Protein AF-A0A7S0JL60-F1 (afdb_monomer_lite)

Structure (mmCIF, N/CA/C/O backbone):
data_AF-A0A7S0JL60-F1
#
_entry.id   AF-A0A7S0JL60-F1
#
loop_
_atom_site.group_PDB
_atom_site.id
_atom_site.type_symbol
_atom_site.label_atom_id
_atom_site.label_alt_id
_atom_site.label_comp_id
_atom_site.label_asym_id
_atom_site.label_entity_id
_atom_site.label_seq_id
_atom_site.pdbx_PDB_ins_code
_atom_site.Cartn_x
_atom_site.Cartn_y
_atom_site.Cartn_z
_atom_site.occupancy
_atom_site.B_iso_or_equiv
_atom_site.auth_seq_id
_atom_site.auth_comp_id
_atom_site.auth_asym_id
_atom_site.auth_atom_id
_atom_site.pdbx_PDB_model_num
ATOM 1 N N . SER A 1 1 ? 15.907 -20.009 -30.832 1.00 35.91 1 SER A N 1
ATOM 2 C CA . SER A 1 1 ? 15.344 -20.390 -29.523 1.00 35.91 1 SER A CA 1
ATOM 3 C C . SER A 1 1 ? 14.539 -19.210 -29.008 1.00 35.91 1 SER A C 1
ATOM 5 O O . SER A 1 1 ? 15.086 -18.112 -29.072 1.00 35.91 1 SER A O 1
ATOM 7 N N . PRO A 1 2 ? 13.261 -19.350 -28.615 1.00 39.00 2 PRO A N 1
ATOM 8 C CA . PRO A 1 2 ? 12.514 -18.222 -28.068 1.00 39.00 2 PRO A CA 1
ATOM 9 C C . PRO A 1 2 ? 13.183 -17.749 -26.773 1.00 39.00 2 PRO A C 1
ATOM 11 O O . PRO A 1 2 ? 13.694 -18.558 -26.000 1.00 39.00 2 PRO A O 1
ATOM 14 N N . ASN A 1 3 ? 13.245 -16.431 -26.591 1.00 36.53 3 ASN A N 1
ATOM 15 C CA . ASN A 1 3 ? 13.941 -15.791 -25.482 1.00 36.53 3 ASN A CA 1
ATOM 16 C C . ASN A 1 3 ? 13.270 -16.234 -24.162 1.00 36.53 3 ASN A C 1
ATOM 18 O O . ASN A 1 3 ? 12.097 -15.906 -23.961 1.00 36.53 3 ASN A O 1
ATOM 22 N N . PRO A 1 4 ? 13.952 -16.979 -23.269 1.00 46.53 4 PRO A N 1
ATOM 23 C CA . PRO A 1 4 ? 13.332 -17.539 -22.061 1.00 46.53 4 PRO A CA 1
ATOM 24 C C . PRO A 1 4 ? 12.820 -16.461 -21.091 1.00 46.53 4 PRO A C 1
ATOM 26 O O . PRO A 1 4 ? 12.057 -16.765 -20.182 1.00 46.53 4 PRO A O 1
ATOM 29 N N . CYS A 1 5 ? 13.186 -15.194 -21.313 1.00 44.03 5 CYS A N 1
ATOM 30 C CA . CYS A 1 5 ? 12.738 -14.043 -20.536 1.00 44.03 5 CYS A CA 1
ATOM 31 C C . CYS A 1 5 ? 11.241 -13.708 -20.672 1.00 44.03 5 CYS A C 1
ATOM 33 O O . CYS A 1 5 ? 10.748 -12.949 -19.849 1.00 44.03 5 CYS A O 1
ATOM 35 N N . CYS A 1 6 ? 10.517 -14.233 -21.671 1.00 39.69 6 CYS A N 1
ATOM 36 C CA . CYS A 1 6 ? 9.081 -13.969 -21.845 1.00 39.69 6 CYS A CA 1
ATOM 37 C C . CYS A 1 6 ? 8.243 -15.255 -21.872 1.00 39.69 6 CYS A C 1
ATOM 39 O O . CYS A 1 6 ? 7.478 -15.499 -22.811 1.00 39.69 6 CYS A O 1
ATOM 41 N N . LEU A 1 7 ? 8.332 -16.075 -20.826 1.00 37.81 7 LEU A N 1
ATOM 42 C CA . LEU A 1 7 ? 7.210 -16.952 -20.498 1.00 37.81 7 LEU A CA 1
ATOM 43 C C . LEU A 1 7 ? 6.083 -16.053 -19.984 1.00 37.81 7 LEU A C 1
ATOM 45 O O . LEU A 1 7 ? 6.017 -15.731 -18.806 1.00 37.81 7 LEU A O 1
ATOM 49 N N . THR A 1 8 ? 5.236 -15.574 -20.894 1.00 36.12 8 THR A N 1
ATOM 50 C CA . THR A 1 8 ? 4.007 -14.864 -20.530 1.00 36.12 8 THR A CA 1
ATOM 51 C C . THR A 1 8 ? 3.144 -15.820 -19.706 1.00 36.12 8 THR A C 1
ATOM 53 O O . THR A 1 8 ? 2.709 -16.843 -20.250 1.00 36.12 8 THR A O 1
ATOM 56 N N . PRO A 1 9 ? 2.836 -15.530 -18.429 1.00 36.22 9 PRO A N 1
ATOM 57 C CA . PRO A 1 9 ? 1.754 -16.223 -17.761 1.00 36.22 9 PRO A CA 1
ATOM 58 C C . PRO A 1 9 ? 0.485 -15.772 -18.484 1.00 36.22 9 PRO A C 1
ATOM 60 O O . PRO A 1 9 ? 0.019 -14.646 -18.323 1.00 36.22 9 PRO A O 1
ATOM 63 N N . ARG A 1 10 ? -0.060 -16.620 -19.360 1.00 32.72 10 ARG A N 1
ATOM 64 C CA . ARG A 1 10 ? -1.395 -16.406 -19.924 1.00 32.72 10 ARG A CA 1
ATOM 65 C C . ARG A 1 10 ? -2.417 -16.647 -18.817 1.00 32.72 10 ARG A C 1
ATOM 67 O O . ARG A 1 10 ? -3.077 -17.682 -18.800 1.00 32.72 10 ARG A O 1
ATOM 74 N N . MET A 1 11 ? -2.574 -15.695 -17.902 1.00 36.66 11 MET A N 1
ATOM 75 C CA . MET A 1 11 ? -3.789 -15.627 -17.106 1.00 36.66 11 MET A CA 1
ATOM 76 C C . MET A 1 11 ? -4.889 -15.154 -18.065 1.00 36.66 11 MET A C 1
ATOM 78 O O . MET A 1 11 ? -4.907 -14.004 -18.498 1.00 36.66 11 MET A O 1
ATOM 82 N N . ARG A 1 12 ? -5.758 -16.073 -18.505 1.00 31.52 12 ARG A N 1
ATOM 83 C CA . ARG A 1 12 ? -6.946 -15.737 -19.304 1.00 31.52 12 ARG A CA 1
ATOM 84 C C . ARG A 1 12 ? -7.952 -15.011 -18.405 1.00 31.52 12 ARG A C 1
ATOM 86 O O . ARG A 1 12 ? -8.952 -15.593 -18.005 1.00 31.52 12 ARG A O 1
ATOM 93 N N . ALA A 1 13 ? -7.702 -13.746 -18.095 1.00 36.19 13 ALA A N 1
ATOM 94 C CA . ALA A 1 13 ? -8.773 -12.833 -17.735 1.00 36.19 13 ALA A CA 1
ATOM 95 C C . ALA A 1 13 ? -9.438 -12.398 -19.048 1.00 36.19 13 ALA A C 1
ATOM 97 O O . ALA A 1 13 ? -8.804 -11.788 -19.911 1.00 36.19 13 ALA A O 1
ATOM 98 N N . ALA A 1 14 ? -10.693 -12.797 -19.255 1.00 32.34 14 ALA A N 1
ATOM 99 C CA . ALA A 1 14 ? -11.476 -12.370 -20.405 1.00 32.34 14 ALA A CA 1
ATOM 100 C C . ALA A 1 14 ? -11.827 -10.881 -20.246 1.00 32.34 14 ALA A C 1
ATOM 102 O O . ALA A 1 14 ? -12.860 -10.531 -19.687 1.00 32.34 14 ALA A O 1
ATOM 103 N N . PHE A 1 15 ? -10.952 -9.996 -20.717 1.00 36.31 15 PHE A N 1
ATOM 104 C CA . PHE A 1 15 ? -11.263 -8.578 -20.852 1.00 36.31 15 PHE A CA 1
ATOM 105 C C . PHE A 1 15 ? -12.133 -8.378 -22.100 1.00 36.31 15 PHE A C 1
ATOM 107 O O . PHE A 1 15 ? -11.639 -8.409 -23.226 1.00 36.31 15 PHE A O 1
ATOM 114 N N . SER A 1 16 ? -13.438 -8.182 -21.907 1.00 31.91 16 SER A N 1
ATOM 115 C CA . SER A 1 16 ? -14.328 -7.652 -22.946 1.00 31.91 16 SER A CA 1
ATOM 116 C C . SER A 1 16 ? -14.101 -6.144 -23.053 1.00 31.91 16 SER A C 1
ATOM 118 O O . SER A 1 16 ? -14.698 -5.359 -22.319 1.00 31.91 16 SER A O 1
ATOM 120 N N . SER A 1 17 ? -13.200 -5.733 -23.939 1.00 35.41 17 SER A N 1
ATOM 121 C CA . SER A 1 17 ? -12.890 -4.331 -24.212 1.00 35.41 17 SER A CA 1
ATOM 122 C C . SER A 1 17 ? -13.884 -3.745 -25.219 1.00 35.41 17 SER A C 1
ATOM 124 O O . SER A 1 17 ? -13.759 -3.917 -26.427 1.00 35.41 17 SER A O 1
ATOM 126 N N . SER A 1 18 ? -14.880 -3.009 -24.725 1.00 32.44 18 SER A N 1
ATOM 127 C CA . SER A 1 18 ? -15.559 -1.990 -25.535 1.00 32.44 18 SER A CA 1
ATOM 128 C C . SER A 1 18 ? -14.777 -0.685 -25.382 1.00 32.44 18 SER A C 1
ATOM 130 O O . SER A 1 18 ? -14.961 0.050 -24.418 1.00 32.44 18 SER A O 1
ATOM 132 N N . LEU A 1 19 ? -13.827 -0.452 -26.290 1.00 35.38 19 LEU A N 1
ATOM 133 C CA . LEU A 1 19 ? -13.010 0.763 -26.340 1.00 35.38 19 LEU A CA 1
ATOM 134 C C . LEU A 1 19 ? -13.810 1.909 -26.972 1.00 35.38 19 LEU A C 1
ATOM 136 O O . LEU A 1 19 ? -14.068 1.907 -28.173 1.00 35.38 19 LEU A O 1
ATOM 140 N N . VAL A 1 20 ? -14.149 2.913 -26.165 1.00 31.14 20 VAL A N 1
ATOM 141 C CA . VAL A 1 20 ? -14.435 4.272 -26.642 1.00 31.14 20 VAL A CA 1
ATOM 142 C C . VAL A 1 20 ? -13.104 5.034 -26.607 1.00 31.14 20 VAL A C 1
ATOM 144 O O . VAL A 1 20 ? -12.467 5.057 -25.553 1.00 31.14 20 VAL A O 1
ATOM 147 N N . PRO A 1 21 ? -12.629 5.631 -27.714 1.00 35.75 21 PRO A N 1
ATOM 148 C CA . PRO A 1 21 ? -11.351 6.325 -27.719 1.00 35.75 21 PRO A CA 1
ATOM 149 C C . PRO A 1 21 ? -11.529 7.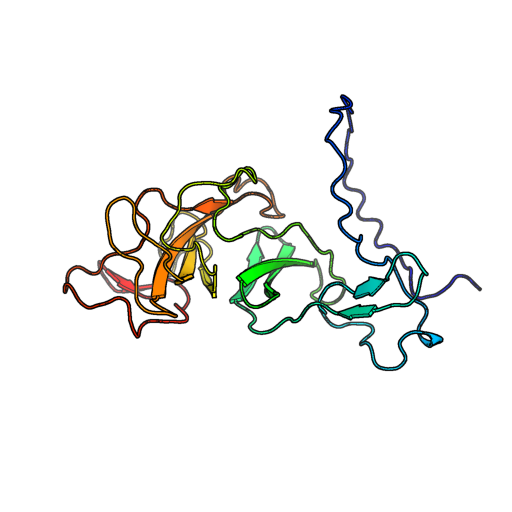704 -27.078 1.00 35.75 21 PRO A C 1
ATOM 151 O O . PRO A 1 21 ? -12.097 8.613 -27.679 1.00 35.75 21 PRO A O 1
ATOM 154 N N . LEU A 1 22 ? -11.036 7.867 -25.852 1.00 33.50 22 LEU A N 1
ATOM 155 C CA . LEU A 1 22 ? -10.839 9.183 -25.254 1.00 33.50 22 LEU A CA 1
ATOM 156 C C . LEU A 1 22 ? -9.435 9.664 -25.645 1.00 33.50 22 LEU A C 1
ATOM 158 O O . LEU A 1 22 ? -8.437 9.098 -25.198 1.00 33.50 22 LEU A O 1
ATOM 162 N N . LEU A 1 23 ? -9.348 10.678 -26.512 1.00 35.38 23 LEU A N 1
ATOM 163 C CA . LEU A 1 23 ? -8.084 11.363 -26.794 1.00 35.38 23 LEU A CA 1
ATOM 164 C C . LEU A 1 23 ? -7.618 12.086 -25.522 1.00 35.38 23 LEU A C 1
ATOM 166 O O . LEU A 1 23 ? -8.121 13.158 -25.192 1.00 35.38 23 LEU A O 1
ATOM 170 N N . LEU A 1 24 ? -6.646 11.507 -24.822 1.00 38.34 24 LEU A N 1
ATOM 171 C CA . LEU A 1 24 ? -5.874 12.184 -23.784 1.00 38.34 24 LEU A CA 1
ATOM 172 C C . LEU A 1 24 ? -4.586 12.726 -24.410 1.00 38.34 24 LEU A C 1
ATOM 174 O O . LEU A 1 24 ? -3.840 11.997 -25.063 1.00 38.34 24 LEU A O 1
ATOM 178 N N . ALA A 1 25 ? -4.357 14.028 -24.236 1.00 38.41 25 ALA A N 1
ATOM 179 C CA . ALA A 1 25 ? -3.133 14.707 -24.637 1.00 38.41 25 ALA A CA 1
ATOM 180 C C . ALA A 1 25 ? -1.913 14.004 -24.014 1.00 38.41 25 ALA A C 1
ATOM 182 O O . ALA A 1 25 ? -1.879 13.754 -22.810 1.00 38.41 25 ALA A O 1
ATOM 183 N N . GLY A 1 26 ? -0.941 13.652 -24.858 1.00 34.41 26 GLY A N 1
ATOM 184 C CA . GLY A 1 26 ? 0.191 12.809 -24.490 1.00 34.41 26 GLY A CA 1
ATOM 185 C C . GLY A 1 26 ? 1.101 13.458 -23.454 1.00 34.41 26 GLY A C 1
ATOM 186 O O . GLY A 1 26 ? 1.769 14.451 -23.739 1.00 34.41 26 GLY A O 1
ATOM 187 N N . SER A 1 27 ? 1.183 12.848 -22.272 1.00 38.59 27 SER A N 1
ATOM 188 C CA . SER A 1 27 ? 2.376 12.967 -21.445 1.00 38.59 27 SER A CA 1
ATOM 189 C C . SER A 1 27 ? 3.478 12.118 -22.085 1.00 38.59 27 SER A C 1
ATOM 191 O O . SER A 1 27 ? 3.262 10.971 -22.475 1.00 38.59 27 SER A O 1
ATOM 193 N N . THR A 1 28 ? 4.684 12.666 -22.212 1.00 44.41 28 THR A N 1
ATOM 194 C CA . THR A 1 28 ? 5.880 11.935 -22.664 1.00 44.41 28 THR A CA 1
ATOM 195 C C . THR A 1 28 ? 6.447 11.060 -21.542 1.00 44.41 28 THR A C 1
ATOM 197 O O . THR A 1 28 ? 7.657 11.034 -21.320 1.00 44.41 28 THR A O 1
ATOM 200 N N . ALA A 1 29 ? 5.580 10.396 -20.773 1.00 56.28 29 ALA A N 1
ATOM 201 C CA . ALA A 1 29 ? 6.007 9.514 -19.700 1.00 56.28 29 ALA A CA 1
ATOM 202 C C . ALA A 1 29 ? 6.681 8.281 -20.315 1.00 56.28 29 ALA A C 1
ATOM 204 O O . ALA A 1 29 ? 6.057 7.526 -21.071 1.00 56.28 29 ALA A O 1
ATOM 205 N N . VAL A 1 30 ? 7.971 8.112 -20.015 1.00 62.09 30 VAL A N 1
ATOM 206 C CA . VAL A 1 30 ? 8.757 6.946 -20.421 1.00 62.09 30 VAL A CA 1
ATOM 207 C C . VAL A 1 30 ? 8.047 5.692 -19.920 1.00 62.09 30 VAL A C 1
ATOM 209 O O . VAL A 1 30 ? 7.779 5.561 -18.730 1.00 62.09 30 VAL A O 1
ATOM 212 N N . GLN A 1 31 ? 7.710 4.789 -20.837 1.00 69.50 31 GLN A N 1
ATOM 213 C CA . GLN A 1 31 ? 7.041 3.545 -20.478 1.00 69.50 31 G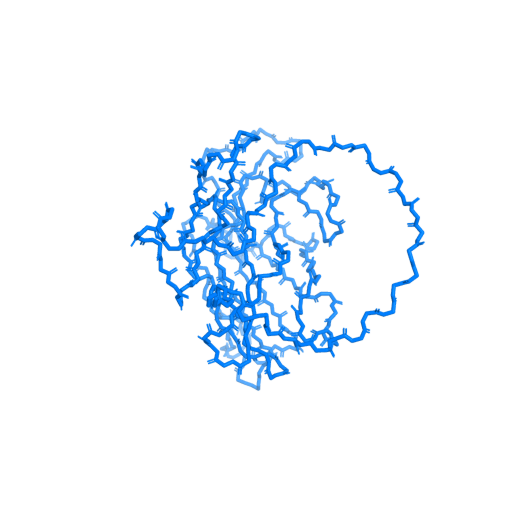LN A CA 1
ATOM 214 C C . GLN A 1 31 ? 8.047 2.552 -19.882 1.00 69.50 31 GLN A C 1
ATOM 216 O O . GLN A 1 31 ? 9.179 2.473 -20.375 1.00 69.50 31 GLN A O 1
ATOM 221 N N . PRO A 1 32 ? 7.650 1.769 -18.865 1.00 75.25 32 PRO A N 1
ATOM 222 C CA . PRO A 1 32 ? 8.447 0.655 -18.381 1.00 75.25 32 PRO A CA 1
ATOM 223 C C . PRO A 1 32 ? 8.801 -0.308 -19.512 1.00 75.25 32 PRO A C 1
ATOM 225 O O . PRO A 1 32 ? 7.976 -0.652 -20.363 1.00 75.25 32 PRO A O 1
ATOM 228 N N . ASN A 1 33 ? 10.039 -0.777 -19.499 1.00 71.06 33 ASN A N 1
ATOM 229 C CA . ASN A 1 33 ? 10.492 -1.808 -20.406 1.00 71.06 33 ASN A CA 1
ATOM 230 C C . ASN A 1 33 ? 9.751 -3.122 -20.116 1.00 71.06 33 ASN A C 1
ATOM 232 O O . ASN A 1 33 ? 9.746 -3.615 -18.990 1.00 71.06 33 ASN A O 1
ATOM 236 N N . THR A 1 34 ? 9.208 -3.759 -21.153 1.00 75.06 34 THR A N 1
ATOM 237 C CA . THR A 1 34 ? 8.852 -5.189 -21.095 1.00 75.06 34 THR A CA 1
ATOM 238 C C . THR A 1 34 ? 10.122 -6.054 -21.073 1.00 75.06 34 THR A C 1
ATOM 240 O O . THR A 1 34 ? 11.193 -5.512 -21.323 1.00 75.06 34 THR A O 1
ATOM 243 N N . CYS A 1 35 ? 10.030 -7.372 -20.814 1.00 73.06 35 CYS A N 1
ATOM 244 C CA . CYS A 1 35 ? 11.153 -8.335 -20.711 1.00 73.06 35 CYS A CA 1
ATOM 245 C C . CYS A 1 35 ? 12.478 -7.879 -21.372 1.00 73.06 35 CYS A C 1
ATOM 247 O O . CYS A 1 35 ? 12.521 -7.649 -22.583 1.00 73.06 35 CYS A O 1
ATOM 249 N N . GLN A 1 36 ? 13.578 -7.832 -20.618 1.00 76.88 36 GLN A N 1
ATOM 250 C CA . GLN A 1 36 ? 14.890 -7.424 -21.138 1.00 76.88 36 GLN A CA 1
ATOM 251 C C . GLN A 1 36 ? 15.859 -8.614 -21.244 1.00 76.88 36 GLN A C 1
ATOM 253 O O . GLN A 1 36 ? 15.799 -9.526 -20.413 1.00 76.88 36 GLN A O 1
ATOM 258 N N . PRO A 1 37 ? 16.766 -8.646 -22.243 1.00 80.62 37 PRO A N 1
ATOM 259 C CA . PRO A 1 37 ? 17.761 -9.706 -22.343 1.00 80.62 37 PRO A CA 1
ATOM 260 C C . PRO A 1 37 ? 18.751 -9.631 -21.174 1.00 80.62 37 PRO A C 1
ATOM 262 O O . PRO A 1 37 ? 19.244 -8.557 -20.825 1.00 80.62 37 PRO A O 1
ATOM 265 N N . ARG A 1 38 ? 19.123 -10.790 -20.614 1.00 82.12 38 ARG A N 1
ATOM 266 C CA . ARG A 1 38 ? 20.082 -10.868 -19.494 1.00 82.12 38 ARG A CA 1
ATOM 267 C C . ARG A 1 38 ? 21.427 -10.208 -19.808 1.00 82.12 38 ARG A C 1
ATOM 269 O O . ARG A 1 38 ? 22.063 -9.682 -18.904 1.00 82.12 38 ARG A O 1
ATOM 276 N N . SER A 1 39 ? 21.851 -10.207 -21.071 1.00 85.56 39 SER A N 1
ATOM 277 C CA . SER A 1 39 ? 23.094 -9.561 -21.505 1.00 85.56 39 SER A CA 1
ATOM 278 C C . SER A 1 39 ? 23.082 -8.039 -21.343 1.00 85.56 39 SER A C 1
ATOM 280 O O . SER A 1 39 ? 24.144 -7.460 -21.151 1.00 85.56 39 SER A O 1
ATOM 282 N N . ALA A 1 40 ? 21.912 -7.393 -21.398 1.00 80.25 40 ALA A N 1
ATOM 283 C CA . ALA A 1 40 ? 21.787 -5.958 -21.139 1.00 80.25 40 ALA A CA 1
ATOM 284 C C . ALA A 1 40 ? 21.825 -5.642 -19.634 1.00 80.25 40 ALA A C 1
ATOM 286 O O . ALA A 1 40 ? 22.288 -4.576 -19.238 1.00 80.25 40 ALA A O 1
ATOM 287 N N . HIS A 1 41 ? 21.385 -6.589 -18.796 1.00 82.75 41 HIS A N 1
ATOM 288 C CA . HIS A 1 41 ? 21.268 -6.421 -17.346 1.00 82.75 41 HIS A CA 1
ATOM 289 C C . HIS A 1 41 ? 21.793 -7.631 -16.570 1.00 82.75 41 HIS A C 1
ATOM 291 O O . HIS A 1 41 ? 21.021 -8.345 -15.921 1.00 82.75 41 HIS A O 1
ATOM 297 N N . PRO A 1 42 ? 23.113 -7.878 -16.592 1.00 85.44 42 PRO A N 1
ATOM 298 C CA . PRO A 1 42 ? 23.694 -9.073 -15.991 1.00 85.44 42 PRO A CA 1
ATOM 299 C C . PRO A 1 42 ? 23.554 -9.126 -14.465 1.00 85.44 42 PRO A C 1
ATOM 301 O O . PRO A 1 42 ? 23.748 -10.200 -13.899 1.00 85.44 42 PRO A O 1
ATOM 304 N N . PHE A 1 43 ? 23.198 -8.016 -13.812 1.00 85.38 43 PHE A N 1
ATOM 305 C CA . PHE A 1 43 ? 23.032 -7.921 -12.358 1.00 85.38 43 PHE A CA 1
ATOM 306 C C . PHE A 1 43 ? 21.579 -7.784 -11.896 1.00 85.38 43 PHE A C 1
ATOM 308 O O . PHE A 1 43 ? 21.328 -7.919 -10.702 1.00 85.38 43 PHE A O 1
ATOM 315 N N . LEU A 1 44 ? 20.615 -7.567 -12.801 1.00 86.75 44 LEU A N 1
ATOM 316 C CA . LEU A 1 44 ? 19.214 -7.542 -12.381 1.00 86.75 44 LEU A CA 1
ATOM 317 C C . LEU A 1 44 ? 18.764 -8.953 -11.975 1.00 86.75 44 LEU A C 1
ATOM 319 O O . LEU A 1 44 ? 19.118 -9.938 -12.643 1.00 86.75 44 LEU A O 1
ATOM 323 N N . PRO A 1 45 ? 18.004 -9.089 -10.879 1.00 88.25 45 PRO A N 1
ATOM 324 C CA . PRO A 1 45 ? 17.461 -10.375 -10.488 1.00 88.25 45 PRO A CA 1
ATOM 325 C C . PRO A 1 45 ? 16.434 -10.852 -11.518 1.00 88.25 45 PRO A C 1
ATOM 327 O O . PRO A 1 45 ? 15.814 -10.073 -12.234 1.00 88.25 45 PRO A O 1
ATOM 330 N N . ILE A 1 46 ? 16.275 -12.168 -11.592 1.00 85.44 46 ILE A N 1
ATOM 331 C CA . ILE A 1 46 ? 15.407 -12.842 -12.572 1.00 85.44 46 ILE A CA 1
ATOM 332 C C . ILE A 1 46 ? 14.092 -13.341 -11.969 1.00 85.44 46 ILE A C 1
ATOM 334 O O . ILE A 1 46 ? 13.165 -13.632 -12.715 1.00 85.44 46 ILE A O 1
ATOM 338 N N . TYR A 1 47 ? 14.007 -13.417 -10.637 1.00 86.06 47 TYR A N 1
ATOM 339 C CA . TYR A 1 47 ? 12.849 -13.950 -9.903 1.00 86.06 47 TYR A CA 1
ATOM 340 C C . TYR A 1 47 ? 12.496 -13.118 -8.654 1.00 86.06 47 TYR A C 1
ATOM 342 O O . TYR A 1 47 ? 11.869 -13.631 -7.735 1.00 86.06 47 TYR A O 1
ATOM 350 N N . HIS A 1 48 ? 12.961 -11.866 -8.574 1.00 91.56 48 HIS A N 1
ATOM 351 C CA . HIS A 1 48 ? 12.666 -10.968 -7.448 1.00 91.56 48 HIS A CA 1
ATOM 352 C C . HIS A 1 48 ? 11.824 -9.791 -7.932 1.00 91.56 48 HIS A C 1
ATOM 354 O O . HIS A 1 48 ? 11.924 -9.392 -9.094 1.00 91.56 48 HIS A O 1
ATOM 360 N N . ILE A 1 49 ? 11.029 -9.225 -7.028 1.00 92.56 49 ILE A N 1
ATOM 361 C CA . ILE A 1 49 ? 10.359 -7.945 -7.253 1.00 92.56 49 ILE A CA 1
ATOM 362 C C . ILE A 1 49 ? 11.435 -6.853 -7.319 1.00 92.56 49 ILE A C 1
ATOM 364 O O . ILE A 1 49 ? 12.330 -6.807 -6.476 1.00 92.56 49 ILE A O 1
ATOM 368 N N . ILE A 1 50 ? 11.357 -6.007 -8.344 1.00 91.00 50 ILE A N 1
ATOM 369 C CA . ILE A 1 50 ? 12.215 -4.834 -8.554 1.00 91.00 50 ILE A CA 1
ATOM 370 C C . ILE A 1 50 ? 11.354 -3.653 -9.005 1.00 91.00 50 ILE A C 1
ATOM 372 O O . ILE A 1 50 ? 10.253 -3.868 -9.526 1.00 91.00 50 ILE A O 1
ATOM 376 N N . GLY A 1 51 ? 11.863 -2.429 -8.841 1.00 88.69 51 GLY A N 1
ATOM 377 C CA . GLY A 1 51 ? 11.267 -1.223 -9.425 1.00 88.69 51 GLY A CA 1
ATOM 378 C C . GLY A 1 51 ? 11.187 -1.291 -10.952 1.00 88.69 51 GLY A C 1
ATOM 379 O O . GLY A 1 51 ? 11.862 -2.121 -11.578 1.00 88.69 51 GLY A O 1
ATOM 380 N N . ASN A 1 52 ? 10.359 -0.445 -11.579 1.00 87.25 52 ASN A N 1
ATOM 381 C CA . ASN A 1 52 ? 10.285 -0.446 -13.037 1.00 87.25 52 ASN A CA 1
ATOM 382 C C . ASN A 1 52 ? 11.636 -0.084 -13.643 1.00 87.25 52 ASN A C 1
ATOM 384 O O . ASN A 1 52 ? 12.321 0.847 -13.223 1.00 87.25 52 ASN A O 1
ATOM 388 N N . VAL A 1 53 ? 11.989 -0.820 -14.690 1.00 85.50 53 VAL A N 1
ATOM 389 C CA . VAL A 1 53 ? 13.161 -0.535 -15.507 1.00 85.50 53 VAL A CA 1
ATOM 390 C C . VAL A 1 53 ? 12.698 0.310 -16.682 1.00 85.50 53 VAL A C 1
ATOM 392 O O . VAL A 1 53 ? 11.862 -0.138 -17.464 1.00 85.50 53 VAL A O 1
ATOM 395 N N . THR A 1 54 ? 13.246 1.507 -16.843 1.00 82.75 54 THR A N 1
ATOM 396 C CA . THR A 1 54 ? 12.889 2.410 -17.945 1.00 82.75 54 THR A CA 1
ATOM 397 C C . THR A 1 54 ? 14.093 2.708 -18.825 1.00 82.75 54 THR A C 1
ATOM 399 O O . THR A 1 54 ? 15.217 2.880 -18.343 1.00 82.75 54 THR A O 1
ATOM 402 N N . SER A 1 55 ? 13.848 2.809 -20.130 1.00 78.00 55 SER A N 1
ATOM 403 C CA . SER A 1 55 ? 14.840 3.251 -21.108 1.00 78.00 55 SER A CA 1
ATOM 404 C C . SER A 1 55 ? 14.556 4.656 -21.598 1.00 78.00 55 SER A C 1
ATOM 406 O O . SER A 1 55 ? 13.414 5.018 -21.861 1.00 78.00 55 SER A O 1
ATOM 408 N N . SER A 1 56 ? 15.614 5.424 -21.834 1.00 73.19 56 SER A N 1
ATOM 409 C CA . SER A 1 56 ? 15.524 6.630 -22.657 1.00 73.19 56 SER A CA 1
ATOM 410 C C . SER A 1 56 ? 14.941 6.324 -24.044 1.00 73.19 56 SER A C 1
ATOM 412 O O . SER A 1 56 ? 14.990 5.191 -24.527 1.00 73.19 56 SER A O 1
ATOM 414 N N . ALA A 1 57 ? 14.475 7.363 -24.743 1.00 68.88 57 ALA A N 1
ATOM 415 C CA . ALA A 1 57 ? 13.993 7.249 -26.123 1.00 68.88 57 ALA A CA 1
ATOM 416 C C . ALA A 1 57 ? 15.031 6.648 -27.101 1.00 68.88 57 ALA A C 1
ATOM 418 O O . ALA A 1 57 ? 14.656 6.124 -28.145 1.00 68.88 57 ALA A O 1
ATOM 419 N N . ALA A 1 58 ? 16.325 6.680 -26.758 1.00 70.31 58 ALA A N 1
ATOM 420 C CA . ALA A 1 58 ? 17.405 6.056 -27.525 1.00 70.31 58 ALA A CA 1
ATOM 421 C C . ALA A 1 58 ? 17.573 4.543 -27.251 1.00 70.31 58 ALA A C 1
ATOM 423 O O . ALA A 1 58 ? 18.516 3.933 -27.749 1.00 70.31 58 ALA A O 1
ATOM 424 N N . GLY A 1 59 ? 16.702 3.930 -26.439 1.00 63.50 59 GLY A N 1
ATOM 425 C CA . GLY A 1 59 ? 16.749 2.502 -26.099 1.00 63.50 59 GLY A CA 1
ATOM 426 C C . GLY A 1 59 ? 17.836 2.124 -25.089 1.00 63.50 59 GLY A C 1
ATOM 427 O O . GLY A 1 59 ? 17.976 0.952 -24.747 1.00 63.50 59 GLY A O 1
ATOM 428 N N . ILE A 1 60 ? 18.592 3.101 -24.586 1.00 65.88 60 ILE A N 1
ATOM 429 C CA . ILE A 1 60 ? 19.531 2.906 -23.481 1.00 65.88 60 ILE A CA 1
ATOM 430 C C . ILE A 1 60 ? 18.701 2.814 -22.204 1.00 65.88 60 ILE A C 1
ATOM 432 O O . ILE A 1 60 ? 17.963 3.754 -21.901 1.00 65.88 60 ILE A O 1
ATOM 436 N N . VAL A 1 61 ? 18.813 1.702 -21.475 1.00 63.69 61 VAL A N 1
ATOM 437 C CA . VAL A 1 61 ? 18.214 1.562 -20.142 1.00 63.69 61 VAL A CA 1
ATOM 438 C C . VAL A 1 61 ? 18.896 2.549 -19.213 1.00 63.69 61 VAL A C 1
ATOM 440 O O . VAL A 1 61 ? 20.112 2.495 -19.036 1.00 63.69 61 VAL A O 1
ATOM 443 N N . THR A 1 62 ? 18.123 3.472 -18.657 1.00 66.62 62 THR A N 1
ATOM 444 C CA . THR A 1 62 ? 18.666 4.631 -17.942 1.00 66.62 62 THR A CA 1
ATOM 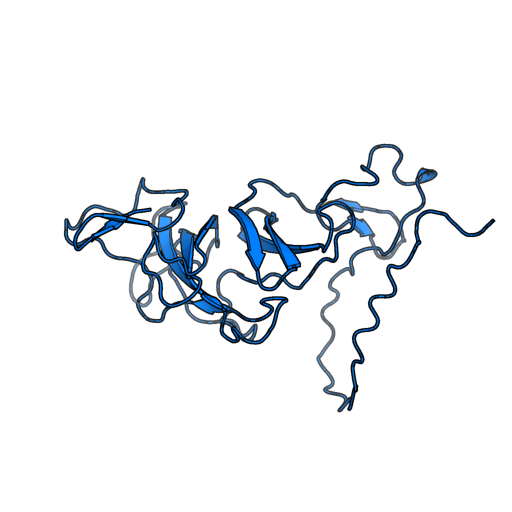445 C C . THR A 1 62 ? 18.410 4.598 -16.448 1.00 66.62 62 THR A C 1
ATOM 447 O O . THR A 1 62 ? 19.135 5.266 -15.718 1.00 66.62 62 THR A O 1
ATOM 450 N N . SER A 1 63 ? 17.414 3.845 -15.979 1.00 81.12 63 SER A N 1
ATOM 451 C CA . SER A 1 63 ? 17.034 3.867 -14.566 1.00 81.12 63 SER A CA 1
ATOM 452 C C . SER A 1 63 ? 16.225 2.643 -14.157 1.00 81.12 63 SER A C 1
ATOM 454 O O . SER A 1 63 ? 15.487 2.060 -14.956 1.00 81.12 63 SER A O 1
ATOM 456 N N . VAL A 1 64 ? 16.379 2.285 -12.887 1.00 86.69 64 VAL A N 1
ATOM 457 C CA . VAL A 1 64 ? 15.482 1.405 -12.142 1.00 86.69 64 VAL A CA 1
ATOM 458 C C . VAL A 1 64 ? 14.854 2.284 -11.073 1.00 86.69 64 VAL A C 1
ATOM 460 O O . VAL A 1 64 ? 15.577 3.048 -10.439 1.00 86.69 64 VAL A O 1
ATOM 463 N N . GLU A 1 65 ? 13.537 2.232 -10.922 1.00 89.19 65 GLU A N 1
ATOM 464 C CA . GLU A 1 65 ? 12.871 2.938 -9.829 1.00 89.19 65 GLU A CA 1
ATOM 465 C C . GLU A 1 65 ? 13.390 2.451 -8.472 1.00 89.19 65 GLU A C 1
ATOM 467 O O . GLU A 1 65 ? 13.555 1.246 -8.252 1.00 89.19 65 GLU A O 1
ATOM 472 N N . ASP A 1 66 ? 13.626 3.395 -7.563 1.00 90.56 66 ASP A N 1
ATOM 473 C CA . ASP A 1 66 ? 14.022 3.084 -6.198 1.00 90.56 66 ASP A CA 1
ATOM 474 C C . ASP A 1 66 ? 12.840 2.444 -5.469 1.00 90.56 66 ASP A C 1
ATOM 476 O O . ASP A 1 66 ? 11.767 3.038 -5.363 1.00 90.56 66 ASP A O 1
ATOM 480 N N . ILE A 1 67 ? 13.039 1.224 -4.976 1.00 92.75 67 ILE A N 1
ATOM 481 C CA . ILE A 1 67 ? 12.087 0.533 -4.107 1.00 92.75 67 ILE A CA 1
ATOM 482 C C . ILE A 1 67 ? 12.733 0.316 -2.746 1.00 92.75 67 ILE A C 1
ATOM 484 O O . ILE A 1 67 ? 13.935 0.049 -2.657 1.00 92.75 67 ILE A O 1
ATOM 488 N N . ASN A 1 68 ? 11.936 0.408 -1.693 1.00 92.19 68 ASN A N 1
ATOM 489 C CA . ASN A 1 68 ? 12.390 0.172 -0.331 1.00 92.19 68 ASN A CA 1
ATOM 490 C C . ASN A 1 68 ? 11.398 -0.735 0.407 1.00 92.19 68 ASN A C 1
ATOM 492 O O . ASN A 1 68 ? 11.210 -1.889 0.022 1.00 92.19 68 ASN A O 1
ATOM 496 N N . ASP A 1 69 ? 10.819 -0.237 1.485 1.00 94.31 69 ASP A N 1
ATOM 497 C CA . ASP A 1 69 ? 10.049 -0.951 2.484 1.00 94.31 69 ASP A CA 1
ATOM 498 C C . ASP A 1 69 ? 8.896 -1.763 1.883 1.00 94.31 69 ASP A C 1
ATOM 500 O O . ASP A 1 69 ? 8.172 -1.328 0.983 1.00 94.31 69 ASP A O 1
ATOM 504 N N . VAL A 1 70 ? 8.712 -2.976 2.408 1.00 95.00 70 VAL A N 1
ATOM 505 C CA . VAL A 1 70 ? 7.531 -3.790 2.121 1.00 95.00 70 VAL A CA 1
ATOM 506 C C . VAL A 1 70 ? 6.442 -3.354 3.082 1.00 95.00 70 VAL A C 1
ATOM 508 O O . VAL A 1 70 ? 6.416 -3.787 4.232 1.00 95.00 70 VAL A O 1
ATOM 511 N N . SER A 1 71 ? 5.527 -2.522 2.602 1.00 94.94 71 SER A N 1
ATOM 512 C CA . SER A 1 71 ? 4.428 -2.033 3.421 1.00 94.94 71 SER A CA 1
ATOM 513 C C . SER A 1 71 ? 3.445 -3.165 3.756 1.00 94.94 71 SER A C 1
ATOM 515 O O . SER A 1 71 ? 2.934 -3.246 4.868 1.00 94.94 71 SER A O 1
ATOM 517 N N . SER A 1 72 ? 3.173 -4.120 2.853 1.00 96.06 72 SER A N 1
ATOM 518 C CA . SER A 1 72 ? 2.295 -5.257 3.193 1.00 96.06 72 SER A CA 1
ATOM 519 C C . SER A 1 72 ? 2.442 -6.489 2.316 1.00 96.06 72 SER A C 1
ATOM 521 O O . SER A 1 72 ? 2.587 -6.389 1.103 1.00 96.06 72 SER A O 1
ATOM 523 N N . VAL A 1 73 ? 2.273 -7.664 2.931 1.00 96.56 73 VAL A N 1
ATOM 524 C CA . VAL A 1 73 ? 2.113 -8.952 2.241 1.00 96.56 73 VAL A CA 1
ATOM 525 C C . VAL A 1 73 ? 0.851 -9.636 2.756 1.00 96.56 73 VAL A C 1
ATOM 527 O O . VAL A 1 73 ? 0.762 -9.953 3.941 1.00 96.56 73 VAL A O 1
ATOM 530 N N . ILE A 1 74 ? -0.132 -9.870 1.885 1.00 96.25 74 ILE A N 1
ATOM 531 C CA . ILE A 1 74 ? -1.409 -10.490 2.274 1.00 96.25 74 ILE A CA 1
ATOM 532 C C . ILE A 1 74 ? -1.856 -11.559 1.279 1.00 96.25 74 ILE A C 1
ATOM 534 O O . ILE A 1 74 ? -1.472 -11.542 0.112 1.00 96.25 74 ILE A O 1
ATOM 538 N N . LEU A 1 75 ? -2.725 -12.460 1.736 1.00 95.88 75 LEU A N 1
ATOM 539 C CA . LEU A 1 75 ? -3.517 -13.340 0.880 1.00 95.88 75 LEU A CA 1
ATOM 540 C C . LEU A 1 75 ? -4.970 -12.851 0.894 1.00 95.88 75 LEU A C 1
ATOM 542 O O . LEU A 1 75 ? -5.626 -12.893 1.935 1.00 95.88 75 LEU A O 1
ATOM 546 N N . PHE A 1 76 ? -5.484 -12.419 -0.255 1.00 95.69 76 PHE A N 1
ATOM 547 C CA . PHE A 1 76 ? -6.864 -11.973 -0.419 1.00 95.69 76 PHE A CA 1
ATOM 548 C C . PHE A 1 76 ? -7.515 -12.730 -1.573 1.00 95.69 76 PHE A C 1
ATOM 550 O O . PHE A 1 76 ? -7.004 -12.755 -2.685 1.00 95.69 76 PHE A O 1
ATOM 557 N N . LYS A 1 77 ? -8.635 -13.411 -1.302 1.00 95.25 77 LYS A N 1
ATOM 558 C CA . LYS A 1 77 ? -9.392 -14.186 -2.307 1.00 95.25 77 LYS A CA 1
ATOM 559 C C . LYS A 1 77 ? -8.541 -15.127 -3.181 1.00 95.25 77 LYS A C 1
ATOM 561 O O . LYS A 1 77 ? -8.815 -15.304 -4.365 1.00 95.25 77 LYS A O 1
ATOM 566 N N . GLY A 1 78 ? -7.527 -15.757 -2.585 1.00 96.75 78 GLY A N 1
ATOM 567 C CA . GLY A 1 78 ? -6.640 -16.698 -3.279 1.00 96.75 78 GLY A CA 1
ATOM 568 C C . GLY A 1 78 ? -5.525 -16.044 -4.102 1.00 96.75 78 GLY A C 1
ATOM 569 O O . GLY A 1 78 ? -4.801 -16.755 -4.791 1.00 96.75 78 GLY A O 1
ATOM 570 N N . VAL A 1 79 ? -5.371 -14.722 -4.024 1.00 98.25 79 VAL A N 1
ATOM 571 C CA . VAL A 1 79 ? -4.294 -13.958 -4.656 1.00 98.25 79 VAL A CA 1
ATOM 572 C C . VAL A 1 79 ? -3.387 -13.405 -3.561 1.00 98.25 79 VAL A C 1
ATOM 574 O O . VAL A 1 79 ? -3.858 -12.835 -2.577 1.00 98.25 79 VAL A O 1
ATOM 577 N N . TYR A 1 80 ? -2.082 -13.609 -3.694 1.00 98.50 80 TYR A N 1
ATOM 578 C CA . TYR A 1 80 ? -1.084 -12.942 -2.870 1.00 98.50 80 TYR A CA 1
ATOM 579 C C . TYR A 1 80 ? -0.870 -11.524 -3.384 1.00 98.50 80 TYR A C 1
ATOM 581 O O . TYR A 1 80 ? -0.680 -11.328 -4.582 1.00 98.50 80 TYR A O 1
ATOM 589 N N . HIS A 1 81 ? -0.864 -10.551 -2.481 1.00 98.31 81 HIS A N 1
ATOM 590 C CA . HIS A 1 81 ? -0.556 -9.155 -2.774 1.00 98.31 81 HIS A CA 1
ATOM 591 C C . HIS A 1 81 ? 0.707 -8.779 -2.018 1.00 98.31 81 HIS A C 1
ATOM 593 O O . HIS A 1 81 ? 0.815 -9.069 -0.825 1.00 98.31 81 HIS A O 1
ATOM 599 N N . VAL A 1 82 ? 1.626 -8.110 -2.705 1.00 97.88 82 VAL A N 1
ATOM 600 C CA . VAL A 1 82 ? 2.742 -7.399 -2.089 1.00 97.88 82 VAL A CA 1
ATOM 601 C C . VAL A 1 82 ? 2.598 -5.929 -2.443 1.00 97.88 82 VAL A C 1
ATOM 603 O O . VAL A 1 82 ? 2.501 -5.566 -3.618 1.00 97.88 82 VAL A O 1
ATOM 606 N N . PHE A 1 83 ? 2.577 -5.109 -1.404 1.00 97.31 83 PHE A N 1
ATOM 607 C CA . PHE A 1 83 ? 2.647 -3.664 -1.478 1.00 97.31 83 PHE A CA 1
ATOM 608 C C . PHE A 1 83 ? 4.006 -3.232 -0.951 1.00 97.31 83 PHE A C 1
ATOM 610 O O . PHE A 1 83 ? 4.454 -3.740 0.081 1.00 97.31 83 PHE A O 1
ATOM 617 N N . HIS A 1 84 ? 4.659 -2.324 -1.658 1.00 95.94 84 HIS A N 1
ATOM 618 C CA . HIS A 1 84 ? 5.957 -1.796 -1.259 1.00 95.94 84 HIS A CA 1
ATOM 619 C C . HIS A 1 84 ? 6.059 -0.320 -1.620 1.00 95.94 84 HIS A C 1
ATOM 621 O O . HIS A 1 84 ? 5.376 0.145 -2.532 1.00 95.94 84 HIS A O 1
ATOM 627 N N . GLN A 1 85 ? 6.930 0.412 -0.940 1.00 94.00 85 GLN A N 1
ATOM 628 C CA . GLN A 1 85 ? 7.237 1.782 -1.320 1.00 94.00 85 GLN A CA 1
ATOM 629 C C . GLN A 1 85 ? 7.968 1.818 -2.663 1.00 94.00 85 GLN A C 1
ATOM 631 O O . GLN A 1 85 ? 8.853 0.997 -2.940 1.00 94.00 85 GLN A O 1
ATOM 636 N N . CYS A 1 86 ? 7.596 2.792 -3.488 1.00 91.25 86 CYS A N 1
ATOM 637 C CA . CYS A 1 86 ? 8.415 3.266 -4.587 1.00 91.25 86 CYS A CA 1
ATOM 638 C C . CYS A 1 86 ? 8.752 4.729 -4.397 1.00 91.25 86 CYS A C 1
ATOM 640 O O . CYS A 1 86 ? 7.924 5.536 -3.956 1.00 91.25 86 CYS A O 1
ATOM 642 N N . CYS A 1 87 ? 9.945 5.080 -4.873 1.00 88.62 87 CYS A N 1
ATOM 643 C CA . CYS A 1 87 ? 10.255 6.426 -5.304 1.00 88.62 87 CYS A CA 1
ATOM 644 C C . CYS A 1 87 ? 10.159 7.440 -4.141 1.00 88.62 87 CYS A C 1
ATOM 646 O O . CYS A 1 87 ? 9.940 8.635 -4.354 1.00 88.62 87 CYS A O 1
ATOM 648 N N . GLN A 1 88 ? 10.276 6.929 -2.909 1.00 85.12 88 GLN A N 1
ATOM 649 C CA . GLN A 1 88 ? 10.100 7.618 -1.633 1.00 85.12 88 GLN A CA 1
ATOM 650 C C . GLN A 1 88 ? 8.768 8.368 -1.453 1.00 85.12 88 GLN A C 1
ATOM 652 O O . GLN A 1 88 ? 8.696 9.304 -0.649 1.00 85.12 88 GLN A O 1
ATOM 657 N N . ASN A 1 89 ? 7.720 8.012 -2.205 1.00 89.00 89 ASN A N 1
ATOM 658 C CA . ASN A 1 89 ? 6.490 8.801 -2.207 1.00 89.00 89 ASN A CA 1
ATOM 659 C C . ASN A 1 89 ? 5.177 8.020 -2.328 1.00 89.00 89 ASN A C 1
ATOM 661 O O . ASN A 1 89 ? 4.160 8.586 -1.939 1.00 89.00 89 ASN A O 1
ATOM 665 N N . HIS A 1 90 ? 5.141 6.798 -2.859 1.00 92.12 90 HIS A N 1
ATOM 666 C CA . HIS A 1 90 ? 3.882 6.093 -3.112 1.00 92.12 90 HIS A CA 1
ATOM 667 C C . HIS A 1 90 ? 4.003 4.586 -2.908 1.00 92.12 90 HIS A C 1
ATOM 669 O O . HIS A 1 90 ? 5.102 4.037 -2.841 1.00 92.12 90 HIS A O 1
ATOM 675 N N . TRP A 1 91 ? 2.853 3.915 -2.837 1.00 95.12 91 TRP A N 1
ATOM 676 C CA . TRP A 1 91 ? 2.797 2.459 -2.763 1.00 95.12 91 TRP A CA 1
ATOM 677 C C . TRP A 1 91 ? 2.676 1.882 -4.164 1.00 95.12 91 TRP A C 1
ATOM 679 O O . TRP A 1 91 ? 1.768 2.243 -4.911 1.00 95.12 91 TRP A O 1
ATOM 689 N N . ASP A 1 92 ? 3.550 0.944 -4.482 1.00 94.94 92 ASP A N 1
ATOM 690 C CA . ASP A 1 92 ? 3.449 0.048 -5.620 1.00 94.94 92 ASP A CA 1
ATOM 691 C C . ASP A 1 92 ? 2.721 -1.241 -5.232 1.00 94.94 92 ASP A C 1
ATOM 693 O O . ASP A 1 92 ? 2.652 -1.620 -4.059 1.00 94.94 92 ASP A O 1
ATOM 697 N N . HIS A 1 93 ? 2.186 -1.943 -6.232 1.00 96.31 93 HIS A N 1
ATOM 698 C CA . HIS A 1 93 ? 1.382 -3.142 -6.019 1.00 96.31 93 HIS A CA 1
ATOM 699 C C . HIS A 1 93 ? 1.712 -4.230 -7.030 1.00 96.31 93 HIS A C 1
ATOM 701 O O . HIS A 1 93 ? 1.592 -4.057 -8.243 1.00 96.31 93 HIS A O 1
ATOM 707 N N . VAL A 1 94 ? 2.096 -5.395 -6.519 1.00 96.88 94 VAL A N 1
ATOM 708 C CA . VAL A 1 94 ? 2.265 -6.610 -7.311 1.00 96.88 94 VAL A CA 1
ATOM 709 C C . VAL A 1 94 ? 1.431 -7.751 -6.735 1.00 96.88 94 VAL A C 1
ATOM 711 O O . VAL A 1 94 ? 1.217 -7.848 -5.526 1.00 96.88 94 VAL A O 1
ATOM 714 N N . VAL A 1 95 ? 0.958 -8.635 -7.609 1.00 98.25 95 VAL A N 1
ATOM 715 C CA . VAL A 1 95 ? 0.152 -9.801 -7.232 1.00 98.25 95 VAL A CA 1
ATOM 716 C C . VAL A 1 95 ? 0.733 -11.098 -7.765 1.00 98.25 95 VAL A C 1
ATOM 718 O O . VAL A 1 95 ? 1.401 -11.115 -8.798 1.00 98.25 95 VAL A O 1
ATOM 721 N N . SER A 1 96 ? 0.456 -12.197 -7.072 1.00 98.00 96 SER A N 1
ATOM 722 C CA . SER A 1 96 ? 0.880 -13.540 -7.455 1.00 98.00 96 SER A CA 1
ATOM 723 C C . SER A 1 96 ? -0.121 -14.594 -6.983 1.00 98.00 96 SER A C 1
ATOM 725 O O . SER A 1 96 ? -0.894 -14.366 -6.060 1.00 98.00 96 SER A O 1
ATOM 727 N N . VAL A 1 97 ? -0.096 -15.772 -7.599 1.00 97.81 97 VAL A N 1
ATOM 728 C CA . VAL A 1 97 ? -0.823 -16.961 -7.117 1.00 97.81 97 VAL A CA 1
ATOM 729 C C . VAL A 1 97 ? 0.104 -17.974 -6.436 1.00 97.81 97 VAL A C 1
ATOM 731 O O . VAL A 1 97 ? -0.376 -18.953 -5.875 1.00 97.81 97 VAL A O 1
ATOM 734 N N . ASP A 1 98 ? 1.421 -17.749 -6.476 1.00 96.62 98 ASP A N 1
ATOM 735 C CA . ASP A 1 98 ? 2.438 -18.700 -6.011 1.00 96.62 98 ASP A CA 1
ATOM 736 C C . ASP A 1 98 ? 3.655 -18.054 -5.319 1.00 96.62 98 ASP A C 1
ATOM 738 O O . ASP A 1 98 ? 4.602 -18.760 -4.986 1.00 96.62 98 ASP A O 1
ATOM 742 N N . LEU A 1 99 ? 3.630 -16.733 -5.085 1.00 96.00 99 LEU A N 1
ATOM 743 C CA . LEU A 1 99 ? 4.722 -15.928 -4.508 1.00 96.00 99 LEU A CA 1
ATOM 744 C C . LEU A 1 99 ? 6.027 -15.926 -5.333 1.00 96.00 99 LEU A C 1
ATOM 746 O O . LEU A 1 99 ? 7.072 -15.509 -4.833 1.00 96.00 99 LEU A O 1
ATOM 750 N N . ILE A 1 100 ? 5.985 -16.364 -6.595 1.00 94.25 100 ILE A N 1
ATOM 751 C CA . ILE A 1 100 ? 7.158 -16.438 -7.481 1.00 94.25 100 ILE A CA 1
ATOM 752 C C . ILE A 1 100 ? 6.900 -15.668 -8.777 1.00 94.25 100 ILE A C 1
ATOM 754 O O . ILE A 1 100 ? 7.741 -14.878 -9.211 1.00 94.25 100 ILE A O 1
ATOM 758 N N . HIS A 1 101 ? 5.737 -15.873 -9.397 1.00 93.56 101 HIS A N 1
ATOM 759 C CA . HIS A 1 101 ? 5.343 -15.189 -10.623 1.00 93.56 101 HIS A CA 1
ATOM 760 C C . HIS A 1 101 ? 4.492 -13.968 -10.285 1.00 93.56 101 HIS A C 1
ATOM 762 O O . HIS A 1 101 ? 3.345 -14.098 -9.850 1.00 93.56 101 HIS A O 1
ATOM 768 N N . TRP A 1 102 ? 5.062 -12.785 -10.500 1.00 94.12 102 TRP A N 1
ATOM 769 C CA . TRP A 1 102 ? 4.462 -11.512 -10.115 1.00 94.12 102 TRP A CA 1
ATOM 770 C C . TRP A 1 102 ? 3.886 -10.770 -11.318 1.00 94.12 102 TRP A C 1
ATOM 772 O O . TRP A 1 102 ? 4.507 -10.688 -12.377 1.00 94.12 102 TRP A O 1
ATOM 782 N N . THR A 1 103 ? 2.701 -10.196 -11.138 1.00 93.94 103 THR A N 1
ATOM 783 C CA . THR A 1 103 ? 2.096 -9.235 -12.063 1.00 93.94 103 THR A CA 1
ATOM 784 C C . THR A 1 103 ? 2.021 -7.888 -11.370 1.00 93.94 103 THR A C 1
ATOM 786 O O . THR A 1 103 ? 1.434 -7.783 -10.296 1.00 93.94 103 THR A O 1
ATOM 789 N N . ARG A 1 104 ? 2.616 -6.862 -11.977 1.00 92.81 104 ARG A N 1
ATOM 790 C CA . ARG A 1 104 ? 2.535 -5.486 -11.488 1.00 92.81 104 ARG A CA 1
ATOM 791 C C . ARG A 1 104 ? 1.179 -4.884 -11.842 1.00 92.81 104 ARG A C 1
ATOM 793 O O . ARG A 1 104 ? 0.707 -5.039 -12.968 1.00 92.81 104 ARG A O 1
ATOM 800 N N . LEU A 1 105 ? 0.568 -4.227 -10.868 1.00 94.44 105 LEU A N 1
ATOM 801 C CA . LEU A 1 105 ? -0.687 -3.497 -10.980 1.00 94.44 105 LEU A CA 1
ATOM 802 C C . LEU A 1 105 ? -0.412 -1.991 -10.830 1.00 94.44 105 LEU A C 1
ATOM 804 O O . LEU A 1 105 ? 0.697 -1.609 -10.449 1.00 94.44 105 LEU A O 1
ATOM 808 N N . PRO A 1 106 ? -1.376 -1.118 -11.168 1.00 91.69 106 PRO A N 1
ATOM 809 C CA . PRO A 1 106 ? -1.235 0.312 -10.924 1.00 91.69 106 PRO A CA 1
ATOM 810 C C . PRO A 1 106 ? -0.994 0.626 -9.436 1.00 91.69 106 PRO A C 1
ATOM 812 O O . PRO A 1 106 ? -1.559 -0.066 -8.587 1.00 91.69 106 PRO A O 1
ATOM 815 N N . PRO A 1 107 ? -0.222 1.682 -9.117 1.00 91.56 107 PRO A N 1
ATOM 816 C CA . PRO A 1 107 ? -0.061 2.181 -7.756 1.00 91.56 107 PRO A CA 1
ATOM 817 C C . PRO A 1 107 ? -1.401 2.425 -7.042 1.00 91.56 107 PRO A C 1
ATOM 819 O O . PRO A 1 107 ? -2.188 3.256 -7.504 1.00 91.56 107 PRO A O 1
ATOM 822 N N . PRO A 1 108 ? -1.688 1.739 -5.922 1.00 91.69 108 PRO A N 1
ATOM 823 C CA . PRO A 1 108 ? -2.959 1.874 -5.213 1.00 91.69 108 PRO A CA 1
ATOM 824 C C . PRO A 1 108 ? -3.074 3.171 -4.410 1.00 91.69 108 PRO A C 1
ATOM 826 O O . PRO A 1 108 ? -4.180 3.659 -4.189 1.00 91.69 108 PRO A O 1
ATOM 829 N N . ILE A 1 109 ? -1.949 3.719 -3.942 1.00 92.19 109 ILE A N 1
ATOM 830 C CA . ILE A 1 109 ? -1.921 4.876 -3.046 1.00 92.19 109 ILE A CA 1
ATOM 831 C C . ILE A 1 109 ? -0.865 5.852 -3.547 1.00 92.19 109 ILE A C 1
ATOM 833 O O . ILE A 1 109 ? 0.327 5.566 -3.465 1.00 92.19 109 ILE A O 1
ATOM 837 N N . VAL A 1 110 ? -1.316 7.001 -4.053 1.00 90.81 110 VAL A N 1
ATOM 838 C CA . VAL A 1 110 ? -0.462 8.055 -4.615 1.00 90.81 110 VAL A CA 1
ATOM 839 C C . VAL A 1 110 ? -0.735 9.396 -3.903 1.00 90.81 110 VAL A C 1
ATOM 841 O O . VAL A 1 110 ? -1.908 9.755 -3.708 1.00 90.81 110 VAL A O 1
ATOM 844 N N . PRO A 1 111 ? 0.310 10.169 -3.547 1.00 90.19 111 PRO A N 1
ATOM 845 C CA . PRO A 1 111 ? 0.189 11.499 -2.942 1.00 90.19 111 PRO A CA 1
ATOM 846 C C . PRO A 1 111 ? -0.674 12.456 -3.750 1.00 90.19 111 PRO A C 1
ATOM 848 O O . PRO A 1 111 ? -0.576 12.488 -4.979 1.00 90.19 111 PRO A O 1
ATOM 851 N N . ASN A 1 112 ? -1.463 13.302 -3.077 1.00 81.25 112 ASN A N 1
ATOM 852 C CA . ASN A 1 112 ? -2.299 14.330 -3.722 1.00 81.25 112 ASN A CA 1
ATOM 853 C C . ASN A 1 112 ? -3.257 13.808 -4.805 1.00 81.25 112 ASN A C 1
ATOM 855 O O . ASN A 1 112 ? -3.791 14.603 -5.578 1.00 81.25 112 ASN A O 1
ATOM 859 N N . MET A 1 113 ? -3.465 12.501 -4.926 1.00 78.31 113 MET A N 1
ATOM 860 C CA . MET A 1 113 ? -4.437 11.930 -5.847 1.00 78.31 113 MET A CA 1
ATOM 861 C C . MET A 1 113 ? -5.603 11.371 -5.055 1.00 78.31 113 MET A C 1
ATOM 863 O O . MET A 1 113 ? -5.424 10.728 -4.019 1.00 78.31 113 MET A O 1
ATOM 867 N N . ASN A 1 114 ? -6.803 11.618 -5.562 1.00 64.06 114 ASN A N 1
ATOM 868 C CA . ASN A 1 114 ? -7.970 10.893 -5.115 1.00 64.06 114 ASN A CA 1
ATOM 869 C C . ASN A 1 114 ? -7.981 9.473 -5.729 1.00 64.06 114 ASN A C 1
ATOM 871 O O . ASN A 1 114 ? -7.202 9.162 -6.635 1.00 64.06 114 ASN A O 1
ATOM 875 N N . PRO A 1 115 ? -8.939 8.640 -5.311 1.00 51.78 115 PRO A N 1
ATOM 876 C CA . PRO A 1 115 ? -9.119 7.246 -5.752 1.00 51.78 115 PRO A CA 1
ATOM 877 C C . PRO A 1 115 ? -9.327 7.039 -7.249 1.00 51.78 115 PRO A C 1
ATOM 879 O O . PRO A 1 115 ? -9.293 5.917 -7.740 1.00 51.78 115 PRO A O 1
ATOM 882 N N . THR A 1 116 ? -9.618 8.122 -7.968 1.00 55.97 116 THR A N 1
ATOM 883 C CA . THR A 1 116 ? -9.905 8.132 -9.406 1.00 55.97 116 THR A CA 1
ATOM 884 C C . THR A 1 116 ? -8.742 8.700 -10.224 1.00 55.97 116 THR A C 1
ATOM 886 O O . THR A 1 116 ? -8.895 8.944 -11.417 1.00 55.97 116 THR A O 1
ATOM 889 N N . GLY A 1 117 ? -7.588 8.945 -9.590 1.00 60.03 117 GLY A N 1
ATOM 890 C CA . GLY A 1 117 ? -6.406 9.525 -10.231 1.00 60.03 117 GLY A CA 1
ATOM 891 C C . GLY A 1 117 ? -6.510 11.031 -10.493 1.00 60.03 117 GLY A C 1
ATOM 892 O O . GLY A 1 117 ? -5.684 11.595 -11.209 1.00 60.03 117 GLY A O 1
ATOM 893 N N . VAL A 1 118 ? -7.514 11.709 -9.929 1.00 67.56 118 VAL A N 1
ATOM 894 C CA . VAL A 1 118 ? -7.665 13.165 -10.028 1.00 67.56 118 VAL A CA 1
ATOM 895 C C . VAL A 1 118 ? -6.898 13.811 -8.886 1.00 67.56 118 VAL A C 1
ATOM 897 O O . VAL A 1 118 ? -7.054 13.428 -7.726 1.00 67.56 118 VAL A O 1
ATOM 900 N N . ARG A 1 119 ? -6.088 14.823 -9.204 1.00 70.44 119 ARG A N 1
ATOM 901 C CA . ARG A 1 119 ? -5.374 15.603 -8.193 1.00 70.44 119 ARG A CA 1
ATOM 902 C C . ARG A 1 119 ? -6.375 16.234 -7.214 1.00 70.44 119 ARG A C 1
ATOM 904 O O . ARG A 1 119 ? -7.255 16.978 -7.639 1.00 70.44 119 ARG A O 1
ATOM 911 N N . HIS A 1 120 ? -6.238 15.947 -5.927 1.00 66.94 120 HIS A N 1
ATOM 912 C CA . HIS A 1 120 ? -7.145 16.372 -4.858 1.00 66.94 120 HIS A CA 1
ATOM 913 C C . HIS A 1 120 ? -6.397 17.226 -3.825 1.00 66.94 120 HIS A C 1
ATOM 915 O O . HIS A 1 120 ? -5.188 17.052 -3.672 1.00 66.94 120 HIS A O 1
ATOM 921 N N . PRO A 1 121 ? -7.066 18.161 -3.123 1.00 71.62 121 PRO A N 1
ATOM 922 C CA . PRO A 1 121 ? -6.457 18.999 -2.085 1.00 71.62 121 PRO A CA 1
ATOM 923 C C . PRO A 1 121 ? -6.145 18.253 -0.769 1.00 71.62 121 PRO A C 1
ATOM 925 O O . PRO A 1 121 ? -6.187 18.873 0.296 1.00 71.62 121 PRO A O 1
ATOM 928 N N . ASP A 1 122 ? -5.842 16.950 -0.815 1.00 84.69 122 ASP A N 1
ATOM 929 C CA . ASP A 1 122 ? -5.450 16.159 0.360 1.00 84.69 122 ASP A CA 1
ATOM 930 C C . ASP A 1 122 ? -4.078 16.613 0.854 1.00 84.69 122 ASP A C 1
ATOM 932 O O . ASP A 1 122 ? -3.034 16.078 0.499 1.00 84.69 122 ASP A O 1
ATOM 936 N N . TRP A 1 123 ? -4.085 17.656 1.675 1.00 89.00 123 TRP A N 1
ATOM 937 C CA . TRP A 1 123 ? -2.870 18.262 2.197 1.00 89.00 123 TRP A CA 1
ATOM 938 C C . TRP A 1 123 ? -2.084 17.301 3.097 1.00 89.00 123 TRP A C 1
ATOM 940 O O . TRP A 1 123 ? -0.872 17.437 3.187 1.00 89.00 123 TRP A O 1
ATOM 950 N N . TYR A 1 124 ? -2.741 16.331 3.740 1.00 90.44 124 TYR A N 1
ATOM 951 C CA . TYR A 1 124 ? -2.128 15.463 4.750 1.00 90.44 124 TYR A CA 1
ATOM 952 C C . TYR A 1 124 ? -1.128 14.445 4.186 1.00 90.44 124 TYR A C 1
ATOM 954 O O . TYR A 1 124 ? -0.296 13.960 4.942 1.00 90.44 124 TYR A O 1
ATOM 962 N N . ASP A 1 125 ? -1.181 14.127 2.888 1.00 92.12 125 ASP A N 1
ATOM 963 C CA . ASP A 1 125 ? -0.210 13.244 2.223 1.00 92.12 125 ASP A CA 1
ATOM 964 C C . ASP A 1 125 ? 0.472 13.896 1.019 1.00 92.12 125 ASP A C 1
ATOM 966 O O . ASP A 1 125 ? 1.078 13.228 0.181 1.00 92.12 125 ASP A O 1
ATOM 970 N N . ALA A 1 126 ? 0.389 15.225 0.932 1.00 90.25 126 ALA A N 1
ATOM 971 C CA . ALA A 1 126 ? 0.791 15.983 -0.239 1.00 90.25 126 ALA A CA 1
ATOM 972 C C . ALA A 1 126 ? 2.277 15.863 -0.601 1.00 90.25 126 ALA A C 1
ATOM 974 O O . ALA A 1 126 ? 2.662 16.177 -1.734 1.00 90.25 126 ALA A O 1
ATOM 975 N N . HIS A 1 127 ? 3.115 15.446 0.342 1.00 90.00 127 HIS A N 1
ATOM 976 C CA . HIS A 1 127 ? 4.543 15.251 0.129 1.00 90.00 127 HIS A CA 1
ATOM 977 C C . HIS A 1 127 ? 4.967 13.776 0.159 1.00 90.00 127 HIS A C 1
ATOM 979 O O . HIS A 1 127 ? 6.124 13.492 -0.138 1.00 90.00 127 HIS A O 1
ATOM 985 N N . GLY A 1 128 ? 4.053 12.843 0.446 1.00 91.88 128 GLY A N 1
ATOM 986 C CA . GLY A 1 128 ? 4.349 11.412 0.449 1.00 91.88 128 GLY A CA 1
ATOM 987 C C . GLY A 1 128 ? 3.263 10.570 1.116 1.00 91.88 128 GLY A C 1
ATOM 988 O O . GLY A 1 128 ? 2.727 10.944 2.156 1.00 91.88 128 GLY A O 1
ATOM 989 N N . SER A 1 129 ? 2.984 9.408 0.531 1.00 93.56 129 SER A N 1
ATOM 990 C CA . SER A 1 129 ? 2.199 8.322 1.112 1.00 93.56 129 SER A CA 1
ATOM 991 C C . SER A 1 129 ? 3.191 7.225 1.500 1.00 93.56 129 SER A C 1
ATOM 993 O O . SER A 1 129 ? 3.527 6.354 0.696 1.00 93.56 129 SER A O 1
ATOM 995 N N . TRP A 1 130 ? 3.740 7.352 2.703 1.00 93.62 130 TRP A N 1
ATOM 996 C CA . TRP A 1 130 ? 4.806 6.511 3.242 1.00 93.62 130 TRP A CA 1
ATOM 997 C C . TRP A 1 130 ? 4.263 5.202 3.823 1.00 93.62 130 TRP A C 1
ATOM 999 O O . TRP A 1 130 ? 3.098 4.850 3.625 1.00 93.62 130 TRP A O 1
ATOM 1009 N N . ASP A 1 131 ? 5.139 4.437 4.466 1.00 91.94 131 ASP A N 1
ATOM 1010 C CA . ASP A 1 131 ? 4.869 3.086 4.940 1.00 91.94 131 ASP A CA 1
ATOM 1011 C C . ASP A 1 131 ? 3.703 2.955 5.908 1.00 91.94 131 ASP A C 1
ATOM 1013 O O . ASP A 1 131 ? 3.254 3.895 6.559 1.00 91.94 131 ASP A O 1
ATOM 1017 N N . GLY A 1 132 ? 3.208 1.731 5.997 1.00 94.44 132 GLY A N 1
ATOM 1018 C CA . GLY A 1 132 ? 2.069 1.363 6.809 1.00 94.44 132 GLY A CA 1
ATOM 1019 C C . GLY A 1 132 ? 1.722 -0.092 6.607 1.00 94.44 132 GLY A C 1
ATOM 1020 O O . GLY A 1 132 ? 2.458 -0.812 5.943 1.00 94.44 132 GLY A O 1
ATOM 1021 N N . SER A 1 133 ? 0.573 -0.506 7.126 1.00 95.75 133 SER A N 1
ATOM 1022 C CA . SER A 1 133 ? 0.131 -1.896 7.074 1.00 95.75 133 SER A CA 1
ATOM 1023 C C . SER A 1 133 ? -1.312 -2.016 6.603 1.00 95.75 133 SER A C 1
ATOM 1025 O O . SER A 1 133 ? -2.205 -1.303 7.060 1.00 95.75 133 SER A O 1
ATOM 1027 N N . LEU A 1 134 ? -1.556 -2.994 5.734 1.00 96.62 134 LEU A N 1
ATOM 1028 C CA . LEU A 1 134 ? -2.867 -3.475 5.335 1.00 96.62 134 LEU A CA 1
ATOM 1029 C C . LEU A 1 134 ? -3.303 -4.601 6.270 1.00 96.62 134 LEU A C 1
ATOM 1031 O O . LEU A 1 134 ? -2.681 -5.662 6.354 1.00 96.62 134 LEU A O 1
ATOM 1035 N N . SER A 1 135 ? -4.430 -4.380 6.930 1.00 95.69 135 SER A N 1
ATOM 1036 C CA . SER A 1 135 ? -5.077 -5.333 7.823 1.00 95.69 135 SER A CA 1
ATOM 1037 C C . SER A 1 135 ? -6.336 -5.847 7.156 1.00 95.69 135 SER A C 1
ATOM 1039 O O . SER A 1 135 ? -7.258 -5.082 6.901 1.00 95.69 135 SER A O 1
ATOM 1041 N N . VAL A 1 136 ? -6.380 -7.140 6.843 1.00 94.31 136 VAL A N 1
ATOM 1042 C CA . VAL A 1 136 ? -7.567 -7.778 6.254 1.00 94.31 136 VAL A CA 1
ATOM 1043 C C . VAL A 1 136 ? -8.554 -8.136 7.363 1.00 94.31 136 VAL A C 1
ATOM 1045 O O . VAL A 1 136 ? -8.139 -8.542 8.448 1.00 94.31 136 VAL A O 1
ATOM 1048 N N . ALA A 1 137 ? -9.853 -8.025 7.076 1.00 91.06 137 ALA A N 1
ATOM 1049 C CA . ALA A 1 137 ? -10.924 -8.462 7.965 1.00 91.06 137 ALA A CA 1
ATOM 1050 C C . ALA A 1 137 ? -10.732 -9.913 8.431 1.00 91.06 137 ALA A C 1
ATOM 1052 O O . ALA A 1 137 ? -10.669 -10.843 7.623 1.00 91.06 137 ALA A O 1
ATOM 1053 N N . GLN A 1 138 ? -10.625 -10.101 9.744 1.00 87.94 138 GLN A N 1
ATOM 1054 C CA . GLN A 1 138 ? -10.452 -11.394 10.392 1.00 87.94 138 GLN A CA 1
ATOM 1055 C C . GLN A 1 138 ? -11.244 -11.434 11.701 1.00 87.94 138 GLN A C 1
ATOM 1057 O O . GLN A 1 138 ? -11.471 -10.422 12.361 1.00 87.94 138 GLN A O 1
ATOM 1062 N N . LYS A 1 139 ? -11.611 -12.638 12.157 1.00 85.94 139 LYS A N 1
ATOM 1063 C CA . LYS A 1 139 ? -12.328 -12.790 13.437 1.00 85.94 139 LYS A CA 1
ATOM 1064 C C . LYS A 1 139 ? -11.555 -12.187 14.622 1.00 85.94 139 LYS A C 1
ATOM 1066 O O . LYS A 1 139 ? -12.173 -11.691 15.556 1.00 85.94 139 LYS A O 1
ATOM 1071 N N . TRP A 1 140 ? -10.223 -12.251 14.597 1.00 84.38 140 TRP A N 1
ATOM 1072 C CA . TRP A 1 140 ? -9.363 -11.822 15.704 1.00 84.38 140 TRP A CA 1
ATOM 1073 C C . TRP A 1 140 ? -9.111 -10.309 15.752 1.00 84.38 140 TRP A C 1
ATOM 1075 O O . TRP A 1 140 ? -8.872 -9.790 16.837 1.00 84.38 140 TRP A O 1
ATOM 1085 N N . ASN A 1 141 ? -9.193 -9.593 14.625 1.00 90.88 141 ASN A N 1
ATOM 1086 C CA . ASN A 1 141 ? -9.096 -8.130 14.620 1.00 90.88 141 ASN A CA 1
ATOM 1087 C C . ASN A 1 141 ? -10.457 -7.437 14.592 1.00 90.88 141 ASN A C 1
ATOM 1089 O O . ASN A 1 141 ? -10.493 -6.229 14.769 1.00 90.88 141 ASN A O 1
ATOM 1093 N N . ALA A 1 142 ? -11.559 -8.176 14.414 1.00 90.25 142 ALA A N 1
ATOM 1094 C CA . ALA A 1 142 ? -12.924 -7.647 14.374 1.00 90.25 142 ALA A CA 1
ATOM 1095 C C . ALA A 1 142 ? -13.138 -6.521 13.345 1.00 90.25 142 ALA A C 1
ATOM 1097 O O . ALA A 1 142 ? -14.087 -5.749 13.466 1.00 90.25 142 ALA A O 1
ATOM 1098 N N . LEU A 1 143 ? -12.262 -6.432 12.344 1.00 91.62 143 LEU A N 1
ATOM 1099 C CA . LEU A 1 143 ? -12.454 -5.551 11.206 1.00 91.62 143 LEU A CA 1
ATOM 1100 C C . LEU A 1 143 ? -13.559 -6.116 10.314 1.00 91.62 143 LEU A C 1
ATOM 1102 O O . LEU A 1 143 ? -13.592 -7.317 10.041 1.00 91.62 143 LEU A O 1
ATOM 1106 N N . GLU A 1 144 ? -14.439 -5.241 9.839 1.00 89.75 144 GLU A N 1
ATOM 1107 C CA . GLU A 1 144 ? -15.498 -5.601 8.888 1.00 89.75 144 GLU A CA 1
ATOM 1108 C C . GLU A 1 144 ? -14.977 -5.638 7.444 1.00 89.75 144 GLU A C 1
ATOM 1110 O O . GLU A 1 144 ? -15.461 -6.409 6.616 1.00 89.75 144 GLU A O 1
ATOM 1115 N N . GLU A 1 145 ? -13.935 -4.858 7.156 1.00 91.56 145 GLU A N 1
ATOM 1116 C CA . GLU A 1 145 ? -13.321 -4.736 5.838 1.00 91.56 145 GLU A CA 1
ATOM 1117 C C . GLU A 1 145 ? -11.803 -4.507 5.937 1.00 91.56 145 GLU A C 1
ATOM 1119 O O . GLU A 1 145 ? -11.306 -4.108 6.994 1.00 91.56 145 GLU A O 1
ATOM 1124 N N . PRO A 1 146 ? -11.034 -4.784 4.864 1.00 94.88 146 PRO A N 1
ATOM 1125 C CA . PRO A 1 146 ? -9.617 -4.468 4.827 1.00 94.88 146 PRO A CA 1
ATOM 1126 C C . PRO A 1 146 ? -9.350 -2.968 4.996 1.00 94.88 146 PRO A C 1
ATOM 1128 O O . PRO A 1 146 ? -10.007 -2.141 4.367 1.00 94.88 146 PRO A O 1
ATOM 1131 N N . VAL A 1 147 ? -8.337 -2.626 5.788 1.00 95.62 147 VAL A N 1
ATOM 1132 C CA . VAL A 1 147 ? -7.944 -1.239 6.058 1.00 95.62 147 VAL A CA 1
ATOM 1133 C C . VAL A 1 147 ? -6.431 -1.086 5.998 1.00 95.62 147 VAL A C 1
ATOM 1135 O O . VAL A 1 147 ? -5.698 -1.912 6.539 1.00 95.62 147 VAL A O 1
ATOM 1138 N N . VAL A 1 148 ? -5.967 -0.028 5.344 1.00 96.25 148 VAL A N 1
ATOM 1139 C CA . VAL A 1 148 ? -4.594 0.461 5.456 1.00 96.25 148 VAL A CA 1
ATOM 1140 C C . VAL A 1 148 ? -4.575 1.572 6.487 1.00 96.25 148 VAL A C 1
ATOM 1142 O O . VAL A 1 148 ? -5.355 2.521 6.388 1.00 96.25 148 VAL A O 1
ATOM 1145 N N . VAL A 1 149 ? -3.653 1.468 7.434 1.00 95.25 149 VAL A N 1
ATOM 1146 C CA . VAL A 1 149 ? -3.167 2.614 8.200 1.00 95.25 149 VAL A CA 1
ATOM 1147 C C . VAL A 1 149 ? -1.761 2.888 7.687 1.00 95.25 149 VAL A C 1
ATOM 1149 O O . VAL A 1 149 ? -0.970 1.954 7.577 1.00 95.25 149 VAL A O 1
ATOM 1152 N N . MET A 1 150 ? -1.470 4.132 7.314 1.00 94.50 150 MET A N 1
ATOM 1153 C CA . MET A 1 150 ? -0.177 4.526 6.749 1.00 94.50 150 MET A CA 1
ATOM 1154 C C . MET A 1 150 ? 0.322 5.841 7.323 1.00 94.50 150 MET A C 1
ATOM 1156 O O . MET A 1 150 ? -0.472 6.674 7.760 1.00 94.50 150 MET A O 1
ATOM 1160 N N . THR A 1 151 ? 1.630 6.041 7.255 1.00 94.00 151 THR A N 1
ATOM 1161 C CA . THR A 1 151 ? 2.280 7.329 7.450 1.00 94.00 151 THR A CA 1
ATOM 1162 C C . THR A 1 151 ? 2.095 8.192 6.205 1.00 94.00 151 THR A C 1
ATOM 1164 O O . THR A 1 151 ? 2.235 7.739 5.072 1.00 94.00 151 THR A O 1
ATOM 1167 N N . ALA A 1 152 ? 1.784 9.463 6.409 1.00 92.62 152 ALA A N 1
ATOM 1168 C CA . ALA A 1 152 ? 1.603 10.450 5.359 1.00 92.62 152 ALA A CA 1
ATOM 1169 C C . ALA A 1 152 ? 2.475 11.674 5.655 1.00 92.62 152 ALA A C 1
ATOM 1171 O O . ALA A 1 152 ? 2.608 12.055 6.817 1.00 92.62 152 ALA A O 1
ATOM 1172 N N . ILE A 1 153 ? 3.072 12.286 4.630 1.00 91.56 153 ILE A N 1
ATOM 1173 C CA . ILE A 1 153 ? 3.789 13.555 4.793 1.00 91.56 153 ILE A CA 1
ATOM 1174 C C . ILE A 1 153 ? 2.874 14.711 4.443 1.00 91.56 153 ILE A C 1
ATOM 1176 O O . ILE A 1 153 ? 2.478 14.896 3.286 1.00 91.56 153 ILE A O 1
ATOM 1180 N N . GLU A 1 154 ? 2.633 15.531 5.458 1.00 90.50 154 GLU A N 1
ATOM 1181 C CA . GLU A 1 154 ? 1.813 16.719 5.359 1.00 90.50 154 GLU A CA 1
ATOM 1182 C C . GLU A 1 154 ? 2.478 17.776 4.474 1.00 90.50 154 GLU A C 1
ATOM 1184 O O . GLU A 1 154 ? 3.650 18.115 4.634 1.00 90.50 154 GLU A O 1
ATOM 1189 N N . GLY A 1 155 ? 1.693 18.352 3.572 1.00 89.62 155 GLY A N 1
ATOM 1190 C CA . GLY A 1 155 ? 1.957 19.640 2.950 1.00 89.62 155 GLY A CA 1
ATOM 1191 C C . GLY A 1 155 ? 1.161 20.766 3.604 1.00 89.62 155 GLY A C 1
ATOM 1192 O O . GLY A 1 155 ? 0.641 20.652 4.713 1.00 89.62 155 GLY A O 1
ATOM 1193 N N . ALA A 1 156 ? 1.060 21.897 2.906 1.00 89.19 156 ALA A N 1
ATOM 1194 C CA . ALA A 1 156 ? 0.363 23.067 3.426 1.00 89.19 156 ALA A CA 1
ATOM 1195 C C . ALA A 1 156 ? -1.143 22.808 3.582 1.00 89.19 156 ALA A C 1
ATOM 1197 O O . ALA A 1 156 ? -1.872 22.651 2.598 1.00 89.19 156 ALA A O 1
ATOM 1198 N N . LYS A 1 157 ? -1.619 22.827 4.829 1.00 88.88 157 LYS A N 1
ATOM 1199 C CA . LYS A 1 157 ? -3.048 22.779 5.137 1.00 88.88 157 LYS A CA 1
ATOM 1200 C C . LYS A 1 157 ? -3.762 24.025 4.582 1.00 88.88 157 LYS A C 1
ATOM 1202 O O . LYS A 1 157 ? -3.213 25.128 4.669 1.00 88.88 157 LYS A O 1
ATOM 1207 N N . PRO A 1 158 ? -4.998 23.903 4.054 1.00 85.94 158 PRO A N 1
ATOM 1208 C CA . PRO A 1 158 ? -5.764 25.053 3.583 1.00 85.94 158 PRO A CA 1
ATOM 1209 C C . PRO A 1 158 ? -5.876 26.153 4.648 1.00 85.94 158 PRO A C 1
ATOM 1211 O O . PRO A 1 158 ? -6.382 25.919 5.744 1.00 85.94 158 PRO A O 1
ATOM 1214 N N . GLY A 1 159 ? -5.397 27.356 4.319 1.00 88.31 159 GLY A N 1
ATOM 1215 C CA . GLY A 1 159 ? -5.445 28.523 5.209 1.00 88.31 159 GLY A CA 1
ATOM 1216 C C . GLY A 1 159 ? -4.397 28.550 6.330 1.00 88.31 159 GLY A C 1
ATOM 1217 O O . GLY A 1 159 ? -4.465 29.436 7.178 1.00 88.31 159 GLY A O 1
ATOM 1218 N N . ALA A 1 160 ? -3.434 27.625 6.343 1.00 88.81 160 ALA A N 1
ATOM 1219 C CA . ALA A 1 160 ? -2.349 27.576 7.322 1.00 88.81 160 ALA A CA 1
ATOM 1220 C C . ALA A 1 160 ? -0.977 27.808 6.654 1.00 88.81 160 ALA A C 1
ATOM 1222 O O . ALA A 1 160 ? -0.833 27.583 5.448 1.00 88.81 160 ALA A O 1
ATOM 1223 N N . PRO A 1 161 ? 0.050 28.251 7.405 1.00 90.00 161 PRO A N 1
ATOM 1224 C CA . PRO A 1 161 ? 1.421 28.233 6.907 1.00 90.00 161 PRO A CA 1
ATOM 1225 C C . PRO A 1 161 ? 1.880 26.791 6.609 1.00 90.00 161 PRO A C 1
ATOM 1227 O O . PRO A 1 161 ? 1.357 25.851 7.214 1.00 90.00 161 PRO A O 1
ATOM 1230 N N . PRO A 1 162 ? 2.857 26.596 5.702 1.00 88.00 162 PRO A N 1
ATOM 1231 C CA . PRO A 1 162 ? 3.433 25.280 5.443 1.00 88.00 162 PRO A CA 1
ATOM 1232 C C . PRO A 1 162 ? 3.984 24.649 6.730 1.00 88.00 162 PRO A C 1
ATOM 1234 O O . PRO A 1 162 ? 4.584 25.369 7.538 1.00 88.00 162 PRO A O 1
ATOM 1237 N N . PRO A 1 163 ? 3.809 23.332 6.927 1.00 87.88 163 PRO A N 1
ATOM 1238 C CA . PRO A 1 163 ? 4.388 22.655 8.073 1.00 87.88 163 PRO A CA 1
ATOM 1239 C C . PRO A 1 163 ? 5.922 22.575 7.937 1.00 87.88 163 PRO A C 1
ATOM 1241 O O . PRO A 1 163 ? 6.465 22.758 6.840 1.00 87.88 163 PRO A O 1
ATOM 1244 N N . PRO A 1 164 ? 6.651 22.295 9.032 1.00 88.56 164 PRO A N 1
ATOM 1245 C CA . PRO A 1 164 ? 8.060 21.930 8.953 1.00 88.56 164 PRO A CA 1
ATOM 1246 C C . PRO A 1 164 ? 8.293 20.771 7.964 1.00 88.56 164 PRO A C 1
ATOM 1248 O O . PRO A 1 164 ? 7.417 19.912 7.812 1.00 88.56 164 PRO A O 1
ATOM 1251 N N . PRO A 1 165 ? 9.469 20.697 7.314 1.00 85.25 165 PRO A N 1
ATOM 1252 C CA . PRO A 1 165 ? 9.825 19.550 6.485 1.00 85.25 165 PRO A CA 1
ATOM 1253 C C . PRO A 1 165 ? 9.665 18.235 7.256 1.00 85.25 165 PRO A C 1
ATOM 1255 O O . PRO A 1 165 ? 10.044 18.167 8.425 1.00 85.25 165 PRO A O 1
ATOM 1258 N N . TYR A 1 166 ? 9.142 17.202 6.589 1.00 83.94 166 TYR A N 1
ATOM 1259 C CA . TYR A 1 166 ? 8.905 15.874 7.174 1.00 83.94 166 TYR A CA 1
ATOM 1260 C C . TYR A 1 166 ? 7.928 15.873 8.357 1.00 83.94 166 TYR A C 1
ATOM 1262 O O . TYR A 1 166 ? 8.033 15.044 9.260 1.00 83.94 166 TYR A O 1
ATOM 1270 N N . THR A 1 167 ? 6.962 16.793 8.362 1.00 88.88 167 THR A N 1
ATOM 1271 C CA . THR A 1 167 ? 5.822 16.673 9.275 1.00 88.88 167 THR A CA 1
ATOM 1272 C C . THR A 1 167 ? 4.978 15.483 8.843 1.00 88.88 167 THR A C 1
ATOM 1274 O O . THR A 1 167 ? 4.509 15.433 7.705 1.00 88.88 167 THR A O 1
ATOM 1277 N N . VAL A 1 168 ? 4.831 14.515 9.745 1.00 89.50 168 VAL A N 1
ATOM 1278 C CA . VAL A 1 168 ? 4.126 13.263 9.480 1.00 89.50 168 VAL A CA 1
ATOM 1279 C C . VAL A 1 168 ? 2.774 13.220 10.177 1.00 89.50 168 VAL A C 1
ATOM 1281 O O . VAL A 1 168 ? 2.602 13.658 11.317 1.00 89.50 168 VAL A O 1
ATOM 1284 N N . ALA A 1 169 ? 1.826 12.617 9.484 1.00 89.88 169 ALA A N 1
ATOM 1285 C CA . ALA A 1 169 ? 0.522 12.244 9.987 1.00 89.88 169 ALA A CA 1
ATOM 1286 C C . ALA A 1 169 ? 0.289 10.751 9.760 1.00 89.88 169 ALA A C 1
ATOM 1288 O O . ALA A 1 169 ? 1.062 10.082 9.073 1.00 89.88 169 ALA A O 1
ATOM 1289 N N . MET A 1 170 ? -0.816 10.238 10.296 1.00 92.06 170 MET A N 1
ATOM 1290 C CA . MET A 1 170 ? -1.338 8.946 9.867 1.00 92.06 170 MET A CA 1
ATOM 1291 C C . MET A 1 170 ? -2.634 9.116 9.097 1.00 92.06 170 MET A C 1
ATOM 1293 O O . MET A 1 170 ? -3.431 10.009 9.383 1.00 92.06 170 MET A O 1
ATOM 1297 N N . ALA A 1 171 ? -2.841 8.246 8.121 1.00 92.50 171 ALA A N 1
ATOM 1298 C CA . ALA A 1 171 ? -3.995 8.259 7.245 1.00 92.50 171 ALA A CA 1
ATOM 1299 C C . ALA A 1 171 ? -4.580 6.855 7.108 1.00 92.50 171 ALA A C 1
ATOM 1301 O O . ALA A 1 171 ? -3.866 5.852 7.131 1.00 92.50 171 ALA A O 1
ATOM 1302 N N . VAL A 1 172 ? -5.895 6.806 6.931 1.00 94.00 172 VAL A N 1
ATOM 1303 C CA . VAL A 1 172 ? -6.649 5.593 6.647 1.00 94.00 172 VAL A CA 1
ATOM 1304 C C . VAL A 1 172 ? -6.978 5.528 5.159 1.00 94.00 172 VAL A C 1
ATOM 1306 O O . VAL A 1 172 ? -7.468 6.502 4.575 1.00 94.00 172 VAL A O 1
ATOM 1309 N N . VAL A 1 173 ? -6.737 4.367 4.550 1.00 94.25 173 VAL A N 1
ATOM 1310 C CA . VAL A 1 173 ? -7.080 4.069 3.152 1.00 94.25 173 VAL A CA 1
ATOM 1311 C C . VAL A 1 173 ? -7.789 2.715 3.080 1.00 94.25 173 VAL A C 1
ATOM 1313 O O . VAL A 1 173 ? -7.457 1.791 3.818 1.00 94.25 173 VAL A O 1
ATOM 1316 N N . ARG A 1 174 ? -8.795 2.576 2.213 1.00 94.62 174 ARG A N 1
ATOM 1317 C CA . ARG A 1 174 ? -9.619 1.364 2.085 1.00 94.62 174 ARG A CA 1
ATOM 1318 C C . ARG A 1 174 ? -9.824 0.968 0.629 1.00 94.62 174 ARG A C 1
ATOM 1320 O O . ARG A 1 174 ? -9.982 1.851 -0.208 1.00 94.62 174 ARG A O 1
ATOM 1327 N N . PRO A 1 175 ? -9.880 -0.325 0.292 1.00 94.38 175 PRO A N 1
ATOM 1328 C CA . PRO A 1 175 ? -10.287 -0.742 -1.042 1.00 94.38 175 PRO A CA 1
ATOM 1329 C C . PRO A 1 175 ? -11.757 -0.369 -1.289 1.00 94.38 175 PRO A C 1
ATOM 1331 O O . PRO A 1 175 ? -12.612 -0.517 -0.424 1.00 94.38 175 PRO A O 1
ATOM 1334 N N . THR A 1 176 ? -12.071 0.095 -2.494 1.00 92.94 176 THR A N 1
ATOM 1335 C CA . THR A 1 176 ? -13.432 0.536 -2.870 1.00 92.94 176 THR A CA 1
ATOM 1336 C C . THR A 1 176 ? -14.302 -0.585 -3.432 1.00 92.94 176 THR A C 1
ATOM 1338 O O . THR A 1 176 ? -15.521 -0.454 -3.500 1.00 92.94 176 THR A O 1
ATOM 1341 N N . ASN A 1 177 ? -13.691 -1.695 -3.852 1.00 94.44 177 ASN A N 1
ATOM 1342 C CA . ASN A 1 177 ? -14.395 -2.837 -4.417 1.00 94.44 177 ASN A CA 1
ATOM 1343 C C . ASN A 1 177 ? -13.847 -4.146 -3.847 1.00 94.44 177 ASN A C 1
ATOM 1345 O O . ASN A 1 177 ? -12.936 -4.751 -4.404 1.00 94.44 177 ASN A O 1
ATOM 1349 N N . LEU A 1 178 ? -14.463 -4.629 -2.769 1.00 95.19 178 LEU A N 1
ATOM 1350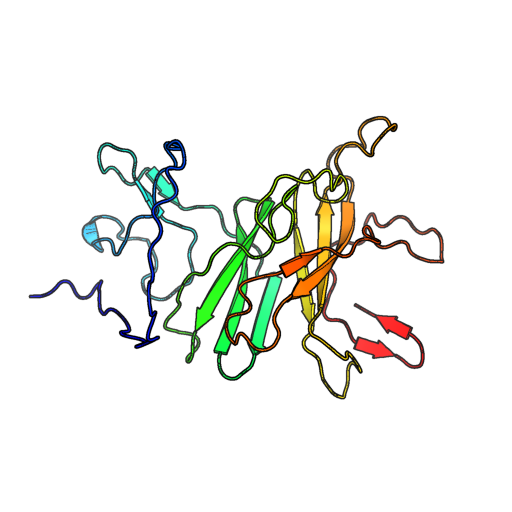 C CA . LEU A 1 178 ? -14.095 -5.905 -2.152 1.00 95.19 178 LEU A CA 1
ATOM 1351 C C . LEU A 1 178 ? -14.435 -7.120 -3.016 1.00 95.19 178 LEU A C 1
ATOM 1353 O O . LEU A 1 178 ? -14.009 -8.226 -2.692 1.00 95.19 178 LEU A O 1
ATOM 1357 N N . SER A 1 179 ? -15.218 -6.967 -4.090 1.00 95.94 179 SER A N 1
ATOM 1358 C CA . SER A 1 179 ? -15.479 -8.063 -5.028 1.00 95.94 179 SER A CA 1
ATOM 1359 C C . SER A 1 179 ? -14.269 -8.351 -5.914 1.00 95.94 179 SER A C 1
ATOM 1361 O O . SER A 1 179 ? -14.045 -9.520 -6.230 1.00 95.94 179 SER A O 1
ATOM 1363 N N . ASP A 1 180 ? -13.471 -7.328 -6.226 1.00 96.62 180 ASP A N 1
ATOM 1364 C CA . ASP A 1 180 ? -12.260 -7.424 -7.038 1.00 96.62 180 ASP A CA 1
ATOM 1365 C C . ASP A 1 180 ? -11.137 -8.159 -6.279 1.00 96.62 180 ASP A C 1
ATOM 1367 O O . ASP A 1 180 ? -10.654 -7.648 -5.267 1.00 96.62 180 ASP A O 1
ATOM 1371 N N . PRO A 1 181 ? -10.696 -9.348 -6.735 1.00 96.50 181 PRO A N 1
ATOM 1372 C CA . PRO A 1 181 ? -9.598 -10.064 -6.093 1.00 96.50 181 PRO A CA 1
ATOM 1373 C C . PRO A 1 181 ? -8.257 -9.339 -6.237 1.00 96.50 181 PRO A C 1
ATOM 1375 O O . PRO A 1 181 ? -7.336 -9.671 -5.509 1.00 96.50 181 PRO A O 1
ATOM 1378 N N . PHE A 1 182 ? -8.131 -8.369 -7.148 1.00 97.19 182 PHE A N 1
ATOM 1379 C CA . PHE A 1 182 ? -6.890 -7.642 -7.387 1.00 97.19 182 PHE A CA 1
ATOM 1380 C C . PHE A 1 182 ? -6.792 -6.330 -6.620 1.00 97.19 182 PHE A C 1
ATOM 1382 O O . PHE A 1 182 ? -5.719 -5.747 -6.638 1.00 97.19 182 PHE A O 1
ATOM 1389 N N . LEU A 1 183 ? -7.843 -5.898 -5.911 1.00 96.00 183 LEU A N 1
ATOM 1390 C CA . LEU A 1 183 ? -7.854 -4.666 -5.113 1.00 96.00 183 LEU A CA 1
ATOM 1391 C C . LEU A 1 183 ? -7.299 -3.457 -5.892 1.00 96.00 183 LEU A C 1
ATOM 1393 O O . LEU A 1 183 ? -6.376 -2.795 -5.430 1.00 96.00 183 LEU A O 1
ATOM 1397 N N . LEU A 1 184 ? -7.825 -3.179 -7.088 1.00 94.12 184 LEU A N 1
ATOM 1398 C CA . LEU A 1 184 ? -7.260 -2.140 -7.964 1.00 94.12 184 LEU A CA 1
ATOM 1399 C C . LEU A 1 184 ? -7.561 -0.705 -7.517 1.00 94.12 184 LEU A C 1
ATOM 1401 O O . LEU A 1 184 ? -6.827 0.214 -7.862 1.00 94.12 184 LEU A O 1
ATOM 1405 N N . ASN A 1 185 ? -8.653 -0.496 -6.782 1.00 91.00 185 ASN A N 1
ATOM 1406 C CA . ASN A 1 185 ? -9.186 0.838 -6.513 1.00 91.00 185 ASN A CA 1
ATOM 1407 C C . ASN A 1 185 ? -9.289 1.101 -5.010 1.00 91.00 185 ASN A C 1
ATOM 1409 O O . ASN A 1 185 ? -9.914 0.315 -4.292 1.00 91.00 185 ASN A O 1
ATOM 1413 N N . TRP A 1 186 ? -8.779 2.246 -4.554 1.00 92.12 186 TRP A N 1
ATOM 1414 C CA . TRP A 1 186 ? -8.609 2.571 -3.134 1.00 92.12 186 TRP A CA 1
ATOM 1415 C C . TRP A 1 186 ? -9.099 3.968 -2.798 1.00 92.12 186 TRP A C 1
ATOM 1417 O O . TRP A 1 186 ? -8.786 4.903 -3.520 1.00 92.12 186 TRP A O 1
ATOM 1427 N N . THR A 1 187 ? -9.811 4.121 -1.681 1.00 90.19 187 THR A N 1
ATOM 1428 C CA . THR A 1 187 ? -10.263 5.398 -1.139 1.00 90.19 187 THR A CA 1
ATOM 1429 C C . THR A 1 187 ? -9.527 5.814 0.112 1.00 90.19 187 THR A C 1
ATOM 1431 O O . THR A 1 187 ? -9.427 5.042 1.060 1.00 90.19 187 THR A O 1
ATOM 1434 N N . LYS A 1 188 ? -9.051 7.060 0.134 1.00 90.62 188 LYS A N 1
ATOM 1435 C CA . LYS A 1 188 ? -8.601 7.707 1.365 1.00 90.62 188 LYS A CA 1
ATOM 1436 C C . LYS A 1 188 ? -9.829 8.123 2.176 1.00 90.62 188 LYS A C 1
ATOM 1438 O O . LYS A 1 188 ? -10.855 8.491 1.599 1.00 90.62 188 LYS A O 1
ATOM 1443 N N . ASP A 1 189 ? -9.746 8.006 3.494 1.00 91.12 189 ASP A N 1
ATOM 1444 C CA . ASP A 1 189 ? -10.815 8.423 4.400 1.00 91.12 189 ASP A CA 1
ATOM 1445 C C . ASP A 1 189 ? -10.983 9.952 4.383 1.00 91.12 189 ASP A C 1
ATOM 1447 O O . ASP A 1 189 ? -10.001 10.697 4.390 1.00 91.12 189 ASP A O 1
ATOM 1451 N N . ALA A 1 190 ? -12.229 10.428 4.366 1.00 88.88 190 ALA A N 1
ATOM 1452 C CA . ALA A 1 190 ? -12.541 11.857 4.374 1.00 88.88 190 ALA A CA 1
ATOM 1453 C C . ALA A 1 190 ? -12.185 12.538 5.708 1.00 88.88 190 ALA A C 1
ATOM 1455 O O . ALA A 1 190 ? -12.042 13.758 5.753 1.00 88.88 190 ALA A O 1
ATOM 1456 N N . SER A 1 191 ? -12.051 11.762 6.785 1.00 89.94 191 SER A N 1
ATOM 1457 C CA . SER A 1 191 ? -11.643 12.227 8.110 1.00 89.94 191 SER A CA 1
ATOM 1458 C C . SER A 1 191 ? -10.128 12.246 8.313 1.00 89.94 191 SER A C 1
ATOM 1460 O O . SER A 1 191 ? -9.689 12.580 9.408 1.00 89.94 191 SER A O 1
ATOM 1462 N N . ASN A 1 192 ? -9.326 11.910 7.296 1.00 91.12 192 ASN A N 1
ATOM 1463 C CA . ASN A 1 192 ? -7.872 12.014 7.390 1.00 91.12 192 ASN A CA 1
ATOM 1464 C C . ASN A 1 192 ? -7.403 13.468 7.636 1.00 91.12 192 ASN A C 1
ATOM 1466 O O . ASN A 1 192 ? -7.991 14.408 7.088 1.00 91.12 192 ASN A O 1
ATOM 1470 N N . PRO A 1 193 ? -6.296 13.664 8.380 1.00 91.00 193 PRO A N 1
ATOM 1471 C CA . PRO A 1 193 ? -5.489 12.635 9.048 1.00 91.00 193 PRO A CA 1
ATOM 1472 C C . PRO A 1 193 ? -6.103 12.124 10.366 1.00 91.00 193 PRO A C 1
ATOM 1474 O O . PRO A 1 193 ? -6.998 12.738 10.937 1.00 91.00 193 PRO A O 1
ATOM 1477 N N . ILE A 1 194 ? -5.594 10.999 10.875 1.00 88.50 194 ILE A N 1
ATOM 1478 C CA . ILE A 1 194 ? -5.978 10.442 12.179 1.00 88.50 194 ILE A CA 1
ATOM 1479 C C . ILE A 1 194 ? -5.570 11.410 13.296 1.00 88.50 194 ILE A C 1
ATOM 1481 O O . ILE A 1 194 ? -4.427 11.864 13.362 1.00 88.50 194 ILE A O 1
ATOM 1485 N N . HIS A 1 195 ? -6.495 11.661 14.220 1.00 82.19 195 HIS A N 1
ATOM 1486 C CA . HIS A 1 195 ? -6.261 12.441 15.430 1.00 82.19 195 HIS A CA 1
ATOM 1487 C C . HIS A 1 195 ? -6.406 11.553 16.669 1.00 82.19 195 HIS A C 1
ATOM 1489 O O . HIS A 1 195 ? -7.425 10.886 16.841 1.00 82.19 195 HIS A O 1
ATOM 1495 N N . PHE A 1 196 ? -5.401 11.556 17.546 1.00 76.81 196 PHE A N 1
ATOM 1496 C CA . PHE A 1 196 ? -5.457 10.825 18.810 1.00 76.81 196 PHE A CA 1
ATOM 1497 C C . PHE A 1 196 ? -6.170 11.631 19.898 1.00 76.81 196 PHE A C 1
ATOM 1499 O O . PHE A 1 196 ? -5.904 12.820 20.073 1.00 76.81 196 PHE A O 1
ATOM 1506 N N . GLU A 1 197 ? -7.020 10.965 20.687 1.00 70.06 197 GLU A N 1
ATOM 1507 C CA . GLU A 1 197 ? -7.777 11.585 21.788 1.00 70.06 197 GLU A CA 1
ATOM 1508 C C . GLU A 1 197 ? -6.885 12.234 22.853 1.00 70.06 197 GLU A C 1
ATOM 1510 O O . GLU A 1 197 ? -7.266 13.227 23.467 1.00 70.06 197 GLU A O 1
ATOM 1515 N N . SER A 1 198 ? -5.671 11.713 23.050 1.00 68.88 198 SER A N 1
ATOM 1516 C CA . SER A 1 198 ? -4.688 12.276 23.982 1.00 68.88 198 SER A CA 1
ATOM 1517 C C . SER A 1 198 ? -4.162 13.652 23.557 1.00 68.88 198 SER A C 1
ATOM 1519 O O . SER A 1 198 ? -3.420 14.277 24.314 1.00 68.88 198 SER A O 1
ATOM 1521 N N . GLY A 1 199 ? -4.484 14.110 22.340 1.00 66.56 199 GLY A N 1
ATOM 1522 C CA . GLY A 1 199 ? -3.863 15.280 21.723 1.00 66.56 199 GLY A CA 1
ATOM 1523 C C . GLY A 1 199 ? -2.373 15.077 21.438 1.00 66.56 199 GLY A C 1
ATOM 1524 O O . GLY A 1 199 ? -1.682 16.044 21.115 1.00 66.56 199 GLY A O 1
ATOM 1525 N N . ALA A 1 200 ? -1.866 13.844 21.580 1.00 65.44 200 ALA A N 1
ATOM 1526 C CA . ALA A 1 200 ? -0.483 13.533 21.278 1.00 65.44 200 ALA A CA 1
ATOM 1527 C C . ALA A 1 200 ? -0.213 13.815 19.792 1.00 65.44 200 ALA A C 1
ATOM 1529 O O . ALA A 1 200 ? -1.032 13.447 18.942 1.00 65.44 200 ALA A O 1
ATOM 1530 N N . PRO A 1 201 ? 0.918 14.461 19.468 1.00 63.75 201 PRO A N 1
ATOM 1531 C CA . PRO A 1 201 ? 1.306 14.654 18.082 1.00 63.75 201 PRO A CA 1
ATOM 1532 C C . PRO A 1 201 ? 1.450 13.294 17.394 1.00 63.75 201 PRO A C 1
ATOM 1534 O O . PRO A 1 201 ? 1.948 12.344 17.993 1.00 63.75 201 PRO A O 1
ATOM 1537 N N . THR A 1 202 ? 1.039 13.204 16.128 1.00 63.91 202 THR A N 1
ATOM 1538 C CA . THR A 1 202 ? 1.300 12.032 15.276 1.00 63.91 202 THR A CA 1
ATOM 1539 C C . THR A 1 202 ? 2.789 11.830 15.034 1.00 63.91 202 THR A C 1
ATOM 1541 O O . THR A 1 202 ? 3.200 10.729 14.722 1.00 63.91 202 THR A O 1
ATOM 1544 N N . THR A 1 203 ? 3.616 12.850 15.241 1.00 61.03 203 THR A N 1
ATOM 1545 C CA . THR A 1 203 ? 5.075 12.742 15.259 1.00 61.03 203 THR A CA 1
ATOM 1546 C C . THR A 1 203 ? 5.547 12.417 16.685 1.00 61.03 203 THR A C 1
ATOM 1548 O O . THR A 1 203 ? 5.237 13.193 17.593 1.00 61.03 203 THR A O 1
ATOM 1551 N N . PRO A 1 204 ? 6.310 11.333 16.928 1.00 59.97 204 PRO A N 1
ATOM 1552 C CA . PRO A 1 204 ? 7.086 10.546 15.965 1.00 59.97 204 PRO A CA 1
ATOM 1553 C C . PRO A 1 204 ? 6.460 9.184 15.594 1.00 59.97 204 PRO A C 1
ATOM 1555 O O . PRO A 1 204 ? 7.200 8.248 15.334 1.00 59.97 204 PRO A O 1
ATOM 1558 N N . TYR A 1 205 ? 5.135 9.022 15.619 1.00 68.94 205 TYR A N 1
ATOM 1559 C CA . TYR A 1 205 ? 4.494 7.767 15.210 1.00 68.94 205 TYR A CA 1
ATOM 1560 C C . TYR A 1 205 ? 4.553 7.606 13.685 1.00 68.94 205 TYR A C 1
ATOM 1562 O O . TYR A 1 205 ? 3.743 8.159 12.939 1.00 68.94 205 TYR A O 1
ATOM 1570 N N . ASP A 1 206 ? 5.526 6.835 13.226 1.00 75.38 206 ASP A N 1
ATOM 1571 C CA . ASP A 1 206 ? 5.652 6.360 11.858 1.00 75.38 206 ASP A CA 1
ATOM 1572 C C . ASP A 1 206 ? 5.488 4.834 11.796 1.00 75.38 206 ASP A C 1
ATOM 1574 O O . ASP A 1 206 ? 5.520 4.136 12.809 1.00 75.38 206 ASP A O 1
ATOM 1578 N N . THR A 1 207 ? 5.276 4.302 10.591 1.00 82.38 207 THR A N 1
ATOM 1579 C CA . THR A 1 207 ? 5.247 2.853 10.316 1.00 82.38 207 THR A CA 1
ATOM 1580 C C . THR A 1 207 ? 4.171 2.062 11.090 1.00 82.38 207 THR A C 1
ATOM 1582 O O . THR A 1 207 ? 4.482 1.073 11.756 1.00 82.38 207 THR A O 1
ATOM 1585 N N . PRO A 1 208 ? 2.881 2.455 11.011 1.00 90.00 208 PRO A N 1
ATOM 1586 C CA . PRO A 1 208 ? 1.805 1.762 11.721 1.00 90.00 208 PRO A CA 1
ATOM 1587 C C . PRO A 1 208 ? 1.733 0.276 11.335 1.00 90.00 208 PRO A C 1
ATOM 1589 O O . PRO A 1 208 ? 1.779 -0.088 10.152 1.00 90.00 208 PRO A O 1
ATOM 1592 N N . GLY A 1 209 ? 1.604 -0.581 12.347 1.00 92.25 209 GLY A N 1
ATOM 1593 C CA . GLY A 1 209 ? 1.470 -2.021 12.199 1.00 92.25 209 GLY A CA 1
ATOM 1594 C C . GLY A 1 209 ? 0.058 -2.449 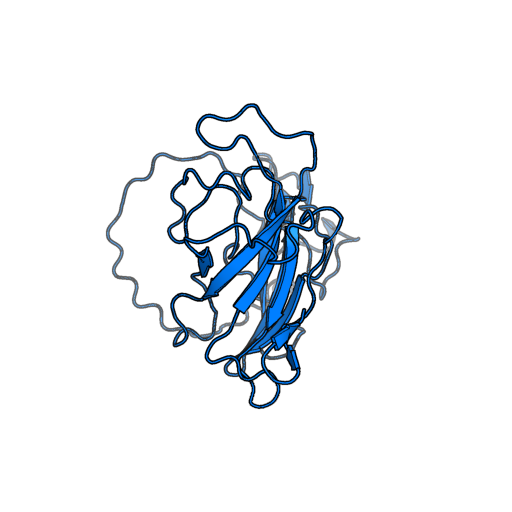11.803 1.00 92.25 209 GLY A C 1
ATOM 1595 O O . GLY A 1 209 ? -0.821 -1.648 11.473 1.00 92.25 209 GLY A O 1
ATOM 1596 N N . GLN A 1 210 ? -0.170 -3.762 11.800 1.00 94.12 210 GLN A N 1
ATOM 1597 C CA . GLN A 1 210 ? -1.497 -4.302 11.521 1.00 94.12 210 GLN A CA 1
ATOM 1598 C C . GLN A 1 210 ? -2.469 -3.980 12.655 1.00 94.12 210 GLN A C 1
ATOM 1600 O O . GLN A 1 210 ? -2.160 -4.149 13.831 1.00 94.12 210 GLN A O 1
ATOM 1605 N N . VAL A 1 211 ? -3.685 -3.606 12.275 1.00 93.19 211 VAL A N 1
ATOM 1606 C CA . VAL A 1 211 ? -4.784 -3.320 13.179 1.00 93.19 211 VAL A CA 1
ATOM 1607 C C . VAL A 1 211 ? -5.252 -4.600 13.867 1.00 93.19 211 VAL A C 1
ATOM 1609 O O . VAL A 1 211 ? -5.606 -5.592 13.220 1.00 93.19 211 VAL A O 1
ATOM 1612 N N . TRP A 1 212 ? -5.315 -4.554 15.194 1.00 92.56 212 TRP A N 1
ATOM 1613 C CA . TRP A 1 212 ? -5.842 -5.618 16.040 1.00 92.56 212 TRP A CA 1
ATOM 1614 C C . TRP A 1 212 ? -6.691 -5.050 17.178 1.00 92.56 212 TRP A C 1
ATOM 1616 O O . TRP A 1 212 ? -6.523 -3.907 17.605 1.00 92.56 212 TRP A O 1
ATOM 1626 N N . LYS A 1 213 ? -7.637 -5.854 17.669 1.00 90.12 213 LYS A N 1
ATOM 1627 C CA . LYS A 1 213 ? -8.589 -5.432 18.700 1.00 90.12 213 LYS A CA 1
ATOM 1628 C C . LYS A 1 213 ? -8.123 -5.857 20.093 1.00 90.12 213 LYS A C 1
ATOM 1630 O O . LYS A 1 213 ? -7.812 -7.025 20.315 1.00 90.12 213 LYS A O 1
ATOM 1635 N N . ASN A 1 214 ? -8.137 -4.917 21.036 1.00 88.62 214 ASN A N 1
ATOM 1636 C CA . ASN A 1 214 ? -7.850 -5.117 22.454 1.00 88.62 214 ASN A CA 1
ATOM 1637 C C . ASN A 1 214 ? -9.008 -4.573 23.303 1.00 88.62 214 ASN A C 1
ATOM 1639 O O . ASN A 1 214 ? -9.100 -3.369 23.546 1.00 88.62 214 ASN A O 1
ATOM 1643 N N . GLY A 1 215 ? -9.915 -5.452 23.736 1.00 88.56 215 GLY A N 1
ATOM 1644 C CA . GLY A 1 215 ? -11.139 -5.026 24.418 1.00 88.56 215 GLY A CA 1
ATOM 1645 C C . GLY A 1 215 ? -11.985 -4.123 23.516 1.00 88.56 215 GLY A C 1
ATOM 1646 O O . GLY A 1 215 ? -12.353 -4.530 22.412 1.00 88.56 215 GLY A O 1
ATOM 1647 N N . ASP A 1 216 ? -12.254 -2.902 23.977 1.00 88.12 216 ASP A N 1
ATOM 1648 C CA . ASP A 1 216 ? -13.039 -1.895 23.250 1.00 88.12 216 ASP A CA 1
ATOM 1649 C C . ASP A 1 216 ? -12.189 -0.992 22.337 1.00 88.12 216 ASP A C 1
ATOM 1651 O O . ASP A 1 216 ? -12.726 -0.115 21.664 1.00 88.12 216 ASP A O 1
ATOM 1655 N N . TYR A 1 217 ? -10.874 -1.223 22.271 1.00 84.94 217 TYR A N 1
ATOM 1656 C CA . TYR A 1 217 ? -9.933 -0.399 21.513 1.00 84.94 217 TYR A CA 1
ATOM 1657 C C . TYR A 1 217 ? -9.312 -1.158 20.338 1.00 84.94 217 TYR A C 1
ATOM 1659 O O . TYR A 1 217 ? -9.137 -2.379 20.379 1.00 84.94 217 TYR A O 1
ATOM 1667 N N . PHE A 1 218 ? -8.918 -0.415 19.305 1.00 86.44 218 PHE A N 1
ATOM 1668 C CA . PHE A 1 218 ? -8.053 -0.901 18.233 1.00 86.44 218 PHE A CA 1
ATOM 1669 C C . PHE A 1 218 ? -6.631 -0.389 18.448 1.00 86.44 218 PHE A C 1
ATOM 1671 O O . PHE A 1 218 ? -6.432 0.736 18.899 1.00 86.44 218 PHE A O 1
ATOM 1678 N N . ASN A 1 219 ? -5.656 -1.228 18.124 1.00 86.88 219 ASN A N 1
ATOM 1679 C CA . ASN A 1 219 ? -4.233 -0.916 18.168 1.00 86.88 219 ASN A CA 1
ATOM 1680 C C . ASN A 1 219 ? -3.630 -1.235 16.806 1.00 86.88 219 ASN A C 1
ATOM 1682 O O . ASN A 1 219 ? -4.181 -2.061 16.079 1.00 86.88 219 ASN A O 1
ATOM 1686 N N . PHE A 1 220 ? -2.504 -0.610 16.502 1.00 87.19 220 PHE A N 1
ATOM 1687 C CA . PHE A 1 220 ? -1.677 -0.827 15.323 1.00 87.19 220 PHE A CA 1
ATOM 1688 C C . PHE A 1 220 ? -0.239 -0.437 15.665 1.00 87.19 220 PHE A C 1
ATOM 1690 O 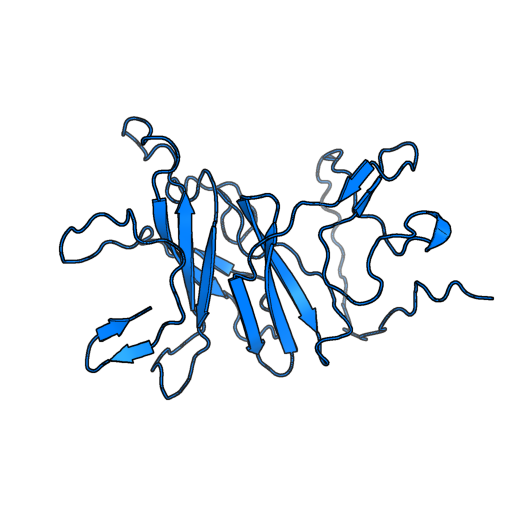O . PHE A 1 220 ? -0.063 0.341 16.631 1.00 87.19 220 PHE A O 1
#

Sequence (220 aa):
SPNPCCLTPRMRAAFSSSLVPLLLAGSTAVQPNTCQPRSAHPFLPIYHIIGNVTSSAAGIVTSVEDINDVSSVILFKGVYHVFHQCCQNHWDHVVSVDLIHWTRLPPPIVPNMNPTGVRHPDWYDAHGSWDGSLSVAQKWNALEEPVVVMTAIEGAKPGAPPPPPYTVAMAVVRPTNLSDPFLLNWTKDASNPIHFESGAPTTPYDTPGQVWKNGDYFNF

InterPro domains:
  IPR013148 Glycosyl hydrolase family 32, N-terminal [PF00251] (67-152)
  IPR023296 Glycosyl hydrolase, five-bladed beta-propeller domain superfamily [G3DSA:2.115.10.20] (65-219)
  IPR023296 Glycosyl hydrolase, five-bladed beta-propeller domain superfamily [SSF75005] (66-201)
  IPR050551 Plant Fructan Metabolism Enzymes [PTHR31953] (72-213)

pLDDT: mean 80.43, std 19.4, range [31.14, 98.5]

Radius of gyration: 19.52 Å; chains: 1; bounding box: 39×49×54 Å

Organism: NCBI:txid127549

Secondary structure (DSSP, 8-state):
---GGG-----------------PPPP-PPPBPPS--TTT-TTS-SSS--PPEEE-TTS-EEEE--B----EEEEETTEEEEEEEETTTEEEEEEESSSSS-EEEEEEE-TTB-TTS-B---GGGTTEEEEEEEE---TTTT-SS-EEEEEEE----TTSPPPPTT-EEEEEEEES-TT-TT---EEE-TTPSP--TT---STT--S----EEETTEEE-

Foldseek 3Di:
DPQPQDPPPPPPPPDPDPDDDDDDDDDPPFDFDDGDHCVLPVPDDSFDDFAGFGDDPVRNGDDGWDWDAFQEWDQAPQKTKTWTDTPQAFIWIWIDNPSGDIDTAPTAGGAQAFQVRDRHPPQQQNRHFAHWYWAADDPFQNDPGIKTKAKGAGADDVPHDGDPGRQIFIWIKGQPDSVDRRSRTMGTDPPPDDADPVNDRCPPVHHAYHWGDDPPDIGD